Protein AF-A0A520A728-F1 (afdb_monomer_lite)

Secondary structure (DSSP, 8-state):
-HHHHHHHHHHHHHHHHTTHHHHHHHHTT-SSPPPPHHHHTS-GGGS-HHHHHHHHHHH-HHHHHHHHHHHHHHHHHHHSTTTHHHHHHHHHHHHHHHHHHHHHTT-S-HHHHHHHHHHHHHHHHTTHHHHHHHHTS----PPP-------HHHHHHHHHHHHHHHHHHHHHHHHHHHHHHH--S---SSB--TT--EEEE-S--EETTEE----SS-TTS-SEEEE-SBS-EEEE--PPP----

Foldseek 3Di:
DVVVVVVLVVLLVVLLPPLLLQLLCLLLVQQQAADFPLRVPDDPVVDQLVNVVSNVCNVVSVVSSVLSVLSNVLSVLSLDPVSVLVSLVSQLVSLVVVLVSCVVRVVVCNVVSVVSNVSSCVSNVVCVVQCCCVPPVVHDHDDDPDDPPDDPVRVVVCVVVSVVSVVVSVVSSVVSVVCSVPPSYPDAPAFWDPPQADKAACPWFADPNRTDDDDQQAQVTFGIKGTGRHHDIDTDGNDDDDDDD

Structure (mmCIF, N/CA/C/O backbone):
data_AF-A0A520A728-F1
#
_entry.id   AF-A0A520A728-F1
#
loop_
_atom_site.group_PDB
_atom_site.id
_atom_site.type_symbol
_atom_site.label_atom_id
_atom_site.label_alt_id
_atom_site.label_comp_id
_atom_site.label_asym_id
_atom_site.label_entity_id
_atom_site.label_seq_id
_atom_site.pdbx_PDB_ins_code
_atom_site.Cartn_x
_atom_site.Cartn_y
_atom_site.Cartn_z
_atom_site.occupancy
_atom_site.B_iso_or_equiv
_atom_site.auth_seq_id
_atom_site.auth_comp_id
_atom_site.auth_asym_id
_atom_site.auth_atom_id
_atom_site.pdbx_PDB_model_num
ATOM 1 N N . MET A 1 1 ? -18.638 -13.585 32.773 1.00 39.38 1 MET A N 1
ATOM 2 C CA . MET A 1 1 ? -18.739 -12.326 31.989 1.00 39.38 1 MET A CA 1
ATOM 3 C C . MET A 1 1 ? -17.488 -11.432 32.034 1.00 39.38 1 MET A C 1
ATOM 5 O O . MET A 1 1 ? -17.344 -10.625 31.130 1.00 39.38 1 MET A O 1
ATOM 9 N N . HIS A 1 2 ? -16.553 -11.574 32.989 1.00 36.69 2 HIS A N 1
ATOM 10 C CA . HIS A 1 2 ? -15.315 -10.763 33.021 1.00 36.69 2 HIS A CA 1
ATOM 11 C C . HIS A 1 2 ? -14.323 -11.048 31.865 1.00 36.69 2 HIS A C 1
ATOM 13 O O . HIS A 1 2 ? -13.672 -10.125 31.384 1.00 36.69 2 HIS A O 1
ATOM 19 N N . GLY A 1 3 ? -14.248 -12.289 31.363 1.00 39.72 3 GLY A N 1
ATOM 20 C CA . GLY A 1 3 ? -13.307 -12.665 30.293 1.00 39.72 3 GLY A CA 1
ATOM 21 C C . GLY A 1 3 ? -13.607 -12.062 28.911 1.00 39.72 3 GLY A C 1
ATOM 22 O O . GLY A 1 3 ? -12.683 -11.696 28.189 1.00 39.72 3 GLY A O 1
ATOM 23 N N . TYR A 1 4 ? -14.889 -11.887 28.562 1.00 49.44 4 TYR A N 1
ATOM 24 C CA . TYR A 1 4 ? -15.301 -11.328 27.264 1.00 49.44 4 TYR A CA 1
ATOM 25 C C . TYR A 1 4 ? -14.889 -9.863 27.103 1.00 49.44 4 TYR A C 1
ATOM 27 O O . TYR A 1 4 ? -14.448 -9.451 26.033 1.00 49.44 4 TYR A O 1
ATOM 35 N N . SER A 1 5 ? -14.971 -9.084 28.180 1.00 58.50 5 SER A N 1
ATOM 36 C CA . SER A 1 5 ? -14.591 -7.677 28.139 1.00 58.50 5 SER A CA 1
ATOM 37 C C . SER A 1 5 ? -13.082 -7.477 28.040 1.00 58.50 5 SER A C 1
ATOM 39 O O . SER A 1 5 ? -12.644 -6.616 27.285 1.00 58.50 5 SER A O 1
ATOM 41 N N . PHE A 1 6 ? -12.266 -8.284 28.727 1.00 57.41 6 PHE A N 1
ATOM 42 C CA . PHE A 1 6 ? -10.807 -8.192 28.604 1.00 57.41 6 PHE A CA 1
ATOM 43 C C . PHE A 1 6 ? -10.340 -8.500 27.173 1.00 57.41 6 PHE A C 1
ATOM 45 O O . PHE A 1 6 ? -9.582 -7.724 26.592 1.00 57.41 6 PHE A O 1
ATOM 52 N N . ALA A 1 7 ? -10.869 -9.566 26.562 1.00 58.88 7 ALA A N 1
ATOM 53 C CA . ALA A 1 7 ? -10.588 -9.909 25.167 1.00 58.88 7 ALA A CA 1
ATOM 54 C C . ALA A 1 7 ? -11.021 -8.797 24.193 1.00 58.88 7 ALA A C 1
ATOM 56 O O . ALA A 1 7 ? -10.274 -8.462 23.277 1.00 58.88 7 ALA A O 1
ATOM 57 N N . PHE A 1 8 ? -12.176 -8.164 24.428 1.00 64.31 8 PHE A N 1
ATOM 58 C CA . PHE A 1 8 ? -12.655 -7.027 23.636 1.00 64.31 8 PHE A CA 1
ATOM 59 C C . PHE A 1 8 ? -11.705 -5.819 23.710 1.00 64.31 8 PHE A C 1
ATOM 61 O O . PHE A 1 8 ? -11.400 -5.199 22.692 1.00 64.31 8 PHE A O 1
ATOM 68 N N . TYR A 1 9 ? -11.185 -5.501 24.901 1.00 65.06 9 TYR A N 1
ATOM 69 C CA . TYR A 1 9 ? -10.208 -4.421 25.076 1.00 65.06 9 TYR A CA 1
ATOM 70 C C . TYR A 1 9 ? -8.858 -4.724 24.411 1.00 65.06 9 TYR A C 1
ATOM 72 O O . TYR A 1 9 ? -8.260 -3.807 23.847 1.00 65.06 9 TYR A O 1
ATOM 80 N N . GLN A 1 10 ? -8.408 -5.983 24.423 1.00 63.09 10 GLN A N 1
ATOM 81 C CA . GLN A 1 10 ? -7.176 -6.408 23.745 1.00 63.09 10 GLN A CA 1
ATOM 82 C C . GLN A 1 10 ? -7.320 -6.421 22.216 1.00 63.09 10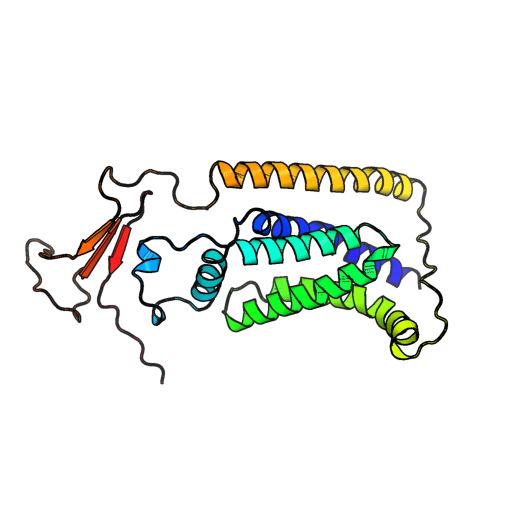 GLN A C 1
ATOM 84 O O . GLN A 1 10 ? -6.445 -5.952 21.496 1.00 63.09 10 GLN A O 1
ATOM 89 N N . LEU A 1 11 ? -8.453 -6.891 21.694 1.00 62.78 11 LEU A N 1
ATOM 90 C CA . LEU A 1 11 ? -8.770 -6.796 20.264 1.00 62.78 11 LEU A CA 1
ATOM 91 C C . LEU A 1 11 ? -8.785 -5.340 19.802 1.00 62.78 11 LEU A C 1
ATOM 93 O O . LEU A 1 11 ? -8.205 -4.993 18.775 1.00 62.78 11 LEU A O 1
ATOM 97 N N . LYS A 1 12 ? -9.390 -4.469 20.609 1.00 65.44 12 LYS A N 1
ATOM 98 C CA . LYS A 1 12 ? -9.434 -3.038 20.343 1.00 65.44 12 LYS A CA 1
ATOM 99 C C . LYS A 1 12 ? -8.042 -2.399 20.339 1.00 65.44 12 LYS A C 1
ATOM 101 O O . LYS A 1 12 ? -7.769 -1.596 19.455 1.00 65.44 12 LYS A O 1
ATOM 106 N N . SER A 1 13 ? -7.160 -2.730 21.283 1.00 61.84 13 SER A N 1
ATOM 107 C CA . SER A 1 13 ? -5.791 -2.189 21.295 1.00 61.84 13 SER A CA 1
ATOM 108 C C . SER A 1 13 ? -4.967 -2.682 20.101 1.00 61.84 13 SER A C 1
ATOM 110 O O . SER A 1 13 ? -4.239 -1.892 19.503 1.00 61.84 13 SER A O 1
ATOM 112 N N . ILE A 1 14 ? -5.139 -3.942 19.688 1.00 66.00 14 ILE A N 1
ATOM 113 C CA . ILE A 1 14 ? -4.483 -4.513 18.503 1.00 66.00 14 ILE A CA 1
ATOM 114 C C . ILE A 1 14 ? -4.933 -3.805 17.215 1.00 66.00 14 ILE A C 1
ATOM 116 O O . ILE A 1 14 ? -4.090 -3.490 16.374 1.00 66.00 14 ILE A O 1
ATOM 120 N N . ILE A 1 15 ? -6.233 -3.526 17.064 1.00 63.62 15 ILE A N 1
ATOM 121 C CA . ILE A 1 15 ? -6.764 -2.791 15.902 1.00 63.62 15 ILE A CA 1
ATOM 122 C C . ILE A 1 15 ? -6.466 -1.292 15.983 1.00 63.62 15 ILE A C 1
ATOM 124 O O . ILE A 1 15 ? -6.492 -0.630 14.969 1.00 63.62 15 ILE A O 1
ATOM 128 N N . ILE A 1 16 ? -6.157 -0.709 17.137 1.00 62.66 16 ILE A N 1
ATOM 129 C CA . ILE A 1 16 ? -5.698 0.690 17.158 1.00 62.66 16 ILE A CA 1
ATOM 130 C C . ILE A 1 16 ? -4.240 0.766 16.685 1.00 62.66 16 ILE A C 1
ATOM 132 O O . ILE A 1 16 ? -3.886 1.607 15.876 1.00 62.66 16 ILE A O 1
ATOM 136 N N . LEU A 1 17 ? -3.378 -0.146 17.135 1.00 59.94 17 LEU A N 1
ATOM 137 C CA . LEU A 1 17 ? -1.935 -0.026 16.893 1.00 59.94 17 LEU A CA 1
ATOM 138 C C . LEU A 1 17 ? -1.470 -0.475 15.494 1.00 59.94 17 LEU A C 1
ATOM 140 O O . LEU A 1 17 ? -0.376 -0.099 15.079 1.00 59.94 17 LEU A O 1
ATOM 144 N N . ARG A 1 18 ? -2.239 -1.310 14.781 1.00 64.62 18 ARG A N 1
ATOM 145 C CA . ARG A 1 18 ? -1.809 -1.925 13.503 1.00 64.62 18 ARG A CA 1
ATOM 146 C C . ARG A 1 18 ? -2.247 -1.169 12.226 1.00 64.62 18 ARG A C 1
ATOM 148 O O . ARG A 1 18 ? -1.398 -1.003 11.357 1.00 64.62 18 ARG A O 1
ATOM 155 N N . PRO A 1 19 ? -3.499 -0.695 12.093 1.00 53.38 19 PRO A N 1
ATOM 156 C CA . PRO A 1 19 ? -4.011 0.105 10.966 1.00 53.38 19 PRO A CA 1
ATOM 157 C C . PRO A 1 19 ? -3.335 1.456 10.760 1.00 53.38 19 PRO A C 1
ATOM 159 O O . PRO A 1 19 ? -3.122 1.877 9.625 1.00 53.38 19 PRO A O 1
ATOM 162 N N . ASP A 1 20 ? -2.975 2.133 11.853 1.00 51.25 20 ASP A N 1
ATOM 163 C CA . ASP A 1 20 ? -2.569 3.543 11.815 1.00 51.25 20 ASP A CA 1
ATOM 164 C C . ASP A 1 20 ? -1.263 3.770 11.032 1.00 51.25 20 ASP A C 1
ATOM 166 O O . ASP A 1 20 ? -1.010 4.865 10.535 1.00 51.25 20 ASP A O 1
ATOM 170 N N . SER A 1 21 ? -0.461 2.721 10.829 1.00 58.47 21 SER A N 1
ATOM 171 C CA . SER A 1 21 ? 0.720 2.778 9.961 1.00 58.47 21 SER A CA 1
ATOM 172 C C . SER A 1 21 ? 0.396 2.619 8.468 1.00 58.47 21 SER A C 1
ATOM 174 O O . SER A 1 21 ? 1.120 3.181 7.651 1.00 58.47 21 SER A O 1
ATOM 176 N N . TYR A 1 22 ? -0.696 1.940 8.092 1.00 66.94 22 TYR A N 1
ATOM 177 C CA . TYR A 1 22 ? -1.127 1.797 6.692 1.00 66.94 22 TYR A CA 1
ATOM 178 C C . TYR A 1 22 ? -2.000 2.961 6.210 1.00 66.94 22 TYR A C 1
ATOM 180 O O . TYR A 1 22 ? -1.897 3.359 5.051 1.00 66.94 22 TYR A O 1
ATOM 188 N N . GLY A 1 23 ? -2.820 3.543 7.088 1.00 81.88 23 GLY A N 1
ATOM 189 C CA . GLY A 1 23 ? -3.613 4.727 6.749 1.00 81.88 23 GLY A CA 1
ATOM 190 C C . GLY A 1 23 ? -2.730 5.938 6.428 1.00 81.88 23 GLY A C 1
ATOM 191 O O . GLY A 1 23 ? -2.916 6.595 5.405 1.00 81.88 23 GLY A O 1
ATOM 192 N N . LEU A 1 24 ? -1.706 6.198 7.251 1.00 86.12 24 LEU A N 1
ATOM 193 C CA . LEU A 1 24 ? -0.813 7.349 7.067 1.00 86.12 24 LEU A CA 1
ATOM 194 C C . LEU A 1 24 ? 0.009 7.274 5.770 1.00 86.12 24 LEU A C 1
ATOM 196 O O . LEU A 1 24 ? 0.133 8.286 5.085 1.00 86.12 24 LEU A O 1
ATOM 200 N N . ILE A 1 25 ? 0.505 6.093 5.383 1.00 87.31 25 ILE A N 1
ATOM 201 C CA . ILE A 1 25 ? 1.241 5.905 4.113 1.00 87.31 25 ILE A CA 1
ATOM 202 C C . ILE A 1 25 ? 0.349 5.952 2.861 1.00 87.31 25 ILE A C 1
ATOM 204 O O . ILE A 1 25 ? 0.862 5.851 1.753 1.00 87.31 25 ILE A O 1
ATOM 208 N N . LYS A 1 26 ? -0.976 6.031 3.023 1.00 89.56 26 LYS A N 1
ATOM 209 C CA . LYS A 1 26 ? -1.930 6.277 1.931 1.00 89.56 26 LYS A CA 1
ATOM 210 C C . LYS A 1 26 ? -2.333 7.750 1.884 1.00 89.56 26 LYS A C 1
ATOM 212 O O . LYS A 1 26 ? -2.428 8.336 0.814 1.00 89.56 26 LYS A O 1
ATOM 217 N N . VAL A 1 27 ? -2.529 8.375 3.053 1.00 91.12 27 VAL A N 1
ATOM 218 C CA . VAL A 1 27 ? -2.780 9.826 3.168 1.00 91.12 27 VAL A CA 1
ATOM 219 C C . VAL A 1 27 ? -1.625 10.632 2.574 1.00 91.12 27 VAL A C 1
ATOM 221 O O . VAL A 1 27 ? -1.848 11.635 1.901 1.00 91.12 27 VAL A O 1
ATOM 224 N N . PHE A 1 28 ? -0.394 10.184 2.802 1.00 90.06 28 PHE A N 1
ATOM 225 C CA . PHE A 1 28 ? 0.759 10.605 2.021 1.00 90.06 28 PHE A CA 1
ATOM 226 C C . PHE A 1 28 ? 0.988 9.511 0.982 1.00 90.06 28 PHE A C 1
ATOM 228 O O . PHE A 1 28 ? 1.453 8.465 1.410 1.00 90.06 28 PHE A O 1
ATOM 235 N N . PRO A 1 29 ? 0.634 9.688 -0.305 1.00 89.56 29 PRO A N 1
ATOM 236 C CA . PRO A 1 29 ? 0.548 8.604 -1.289 1.00 89.56 29 PRO A CA 1
ATOM 237 C C . PRO A 1 29 ? 1.917 7.959 -1.560 1.00 89.56 29 PRO A C 1
ATOM 239 O O . PRO A 1 29 ? 2.666 8.347 -2.459 1.00 89.56 29 PRO A O 1
ATOM 242 N N . LEU A 1 30 ? 2.267 7.011 -0.696 1.00 89.19 30 LEU A N 1
ATOM 243 C CA . LEU A 1 30 ? 3.553 6.328 -0.591 1.00 89.19 30 LEU A CA 1
ATOM 244 C C . LEU A 1 30 ? 3.392 4.828 -0.840 1.00 89.19 30 LEU A C 1
ATOM 246 O O . LEU A 1 30 ? 4.386 4.130 -1.061 1.00 89.19 30 LEU A O 1
ATOM 250 N N . GLN A 1 31 ? 2.164 4.308 -0.764 1.00 89.06 31 GLN A N 1
ATOM 251 C CA . GLN A 1 31 ? 1.903 2.886 -0.908 1.00 89.06 31 GLN A CA 1
ATOM 252 C C . GLN A 1 31 ? 1.835 2.476 -2.378 1.00 89.06 31 GLN A C 1
ATOM 254 O O . GLN A 1 31 ? 2.399 1.436 -2.734 1.00 89.06 31 GLN A O 1
ATOM 259 N N . PHE A 1 32 ? 1.181 3.277 -3.224 1.00 91.38 32 PHE A N 1
ATOM 260 C CA . PHE A 1 32 ? 1.003 2.966 -4.643 1.00 91.38 32 PHE A CA 1
ATOM 261 C C . PHE A 1 32 ? 1.821 3.919 -5.525 1.00 91.38 32 PHE A C 1
ATOM 263 O O . PHE A 1 32 ? 1.339 4.977 -5.925 1.00 91.38 32 PHE A O 1
ATOM 270 N N . PRO A 1 33 ? 3.073 3.563 -5.874 1.00 90.19 33 PRO A N 1
ATOM 271 C CA . PRO A 1 33 ? 3.899 4.417 -6.710 1.00 90.19 33 PRO A CA 1
ATOM 272 C C . PRO A 1 33 ? 3.313 4.591 -8.105 1.00 90.19 33 PRO A C 1
ATOM 274 O O . PRO A 1 33 ? 2.848 3.631 -8.729 1.00 90.19 33 PRO A O 1
ATOM 277 N N . TYR A 1 34 ? 3.462 5.803 -8.640 1.00 91.19 34 TYR A N 1
ATOM 278 C CA . TYR A 1 34 ? 3.211 6.044 -10.054 1.00 91.19 34 TYR A CA 1
ATOM 279 C C . TYR A 1 34 ? 4.066 5.082 -10.910 1.00 91.19 34 TYR A C 1
ATOM 281 O O . TYR A 1 34 ? 5.252 4.878 -10.597 1.00 91.19 34 TYR A O 1
ATOM 289 N N . PRO A 1 35 ? 3.504 4.474 -11.973 1.00 93.19 35 PRO A N 1
ATOM 290 C CA . PRO A 1 35 ? 4.238 3.535 -12.811 1.00 93.19 35 PRO A CA 1
ATOM 291 C C . PRO A 1 35 ? 5.516 4.159 -13.389 1.00 93.19 35 PRO A C 1
ATOM 293 O O . PRO A 1 35 ? 5.487 5.238 -13.977 1.00 93.19 35 PRO A O 1
ATOM 296 N N . SER A 1 36 ? 6.647 3.464 -13.243 1.00 93.50 36 SER A N 1
ATOM 297 C CA . SER A 1 36 ? 7.901 3.852 -13.896 1.00 93.50 36 SER A CA 1
ATOM 298 C C . SER A 1 36 ? 7.792 3.800 -15.428 1.00 93.50 36 SER A C 1
ATOM 300 O O . SER A 1 36 ? 6.874 3.176 -15.970 1.00 93.50 36 SER A O 1
ATOM 302 N N . LEU A 1 37 ? 8.741 4.413 -16.143 1.00 95.06 37 LEU A N 1
ATOM 303 C CA . LEU A 1 37 ? 8.707 4.455 -17.608 1.00 95.06 37 LEU A CA 1
ATOM 304 C C . LEU A 1 37 ? 8.719 3.042 -18.213 1.00 95.06 37 LEU A C 1
ATOM 306 O O . LEU A 1 37 ? 7.993 2.767 -19.167 1.00 95.06 37 LEU A O 1
ATOM 310 N N . GLY A 1 38 ? 9.481 2.121 -17.619 1.00 94.19 38 GLY A N 1
ATOM 311 C CA . GLY A 1 38 ? 9.496 0.715 -18.020 1.00 94.19 38 GLY A CA 1
ATOM 312 C C . GLY A 1 38 ? 8.128 0.042 -17.876 1.00 94.19 38 GLY A C 1
ATOM 313 O O . GLY A 1 38 ? 7.707 -0.688 -18.771 1.00 94.19 38 GLY A O 1
ATOM 314 N N . ASN A 1 39 ? 7.394 0.336 -16.797 1.00 94.19 39 ASN A N 1
ATOM 315 C CA . ASN A 1 39 ? 6.037 -0.182 -16.611 1.00 94.19 39 ASN A CA 1
ATOM 316 C C . ASN A 1 39 ? 5.069 0.414 -17.643 1.00 94.19 39 ASN A C 1
ATOM 318 O O . ASN A 1 39 ? 4.293 -0.326 -18.231 1.00 94.19 39 ASN A O 1
ATOM 322 N N . LEU A 1 40 ? 5.153 1.711 -17.945 1.00 94.31 40 LEU A N 1
ATOM 323 C CA . LEU A 1 40 ? 4.298 2.334 -18.969 1.00 94.31 40 LEU A CA 1
ATOM 324 C C . LEU A 1 40 ? 4.499 1.738 -20.376 1.00 94.31 40 LEU A C 1
ATOM 326 O O . LEU A 1 40 ? 3.585 1.782 -21.194 1.00 94.31 40 LEU A O 1
ATOM 330 N N . HIS A 1 41 ? 5.670 1.157 -20.651 1.00 93.94 41 HIS A N 1
ATOM 331 C CA . HIS A 1 41 ? 5.983 0.459 -21.905 1.00 93.94 41 HIS A CA 1
ATOM 332 C C . HIS A 1 41 ? 5.856 -1.075 -21.830 1.00 93.94 41 HIS A C 1
ATOM 334 O O . HIS A 1 41 ? 6.208 -1.769 -22.788 1.00 93.94 41 HIS A O 1
ATOM 340 N N . THR A 1 42 ? 5.365 -1.615 -20.714 1.00 92.38 42 THR A N 1
ATOM 341 C CA . THR A 1 42 ? 5.059 -3.044 -20.558 1.00 92.38 42 THR A CA 1
ATOM 342 C C . THR A 1 42 ? 3.635 -3.310 -21.048 1.00 92.38 42 THR A C 1
ATOM 344 O O . THR A 1 42 ? 2.736 -2.507 -20.796 1.00 92.38 42 THR A O 1
ATOM 347 N N . ASN A 1 43 ? 3.402 -4.417 -21.763 1.00 90.81 43 ASN A N 1
ATOM 348 C CA . ASN A 1 43 ? 2.045 -4.729 -22.211 1.00 90.81 43 ASN A CA 1
ATOM 349 C C . ASN A 1 43 ? 1.166 -5.065 -21.001 1.00 90.81 43 ASN A C 1
ATOM 351 O O . ASN A 1 43 ? 1.618 -5.712 -20.060 1.00 90.81 43 ASN A O 1
ATOM 355 N N . TYR A 1 44 ? -0.111 -4.692 -21.056 1.00 90.56 44 TYR A N 1
ATOM 356 C CA . TYR A 1 44 ? -1.024 -4.882 -19.929 1.00 90.56 44 TYR A CA 1
ATOM 357 C C . TYR A 1 44 ? -1.135 -6.349 -19.473 1.00 90.56 44 TYR A C 1
ATOM 359 O O . TYR A 1 44 ? -1.104 -6.622 -18.278 1.00 90.56 44 TYR A O 1
ATOM 367 N N . GLY A 1 45 ? -1.190 -7.291 -20.422 1.00 89.69 45 GLY A N 1
ATOM 368 C CA . GLY A 1 45 ? -1.265 -8.729 -20.137 1.00 89.69 45 GLY A CA 1
ATOM 369 C C . GLY A 1 45 ? 0.019 -9.345 -19.568 1.00 89.69 45 GLY A C 1
ATOM 370 O O . GLY A 1 45 ? -0.034 -10.442 -19.027 1.00 89.69 45 GLY A O 1
ATOM 371 N N . ASP A 1 46 ? 1.155 -8.644 -19.642 1.00 89.50 46 ASP A N 1
ATOM 372 C CA . ASP A 1 46 ? 2.425 -9.122 -19.078 1.00 89.50 46 ASP A CA 1
ATOM 373 C C . ASP A 1 46 ? 2.546 -8.795 -17.576 1.00 89.50 46 ASP A C 1
ATOM 375 O O . ASP A 1 46 ? 3.493 -9.225 -16.907 1.00 89.50 46 ASP A O 1
ATOM 379 N N . PHE A 1 47 ? 1.620 -8.001 -17.028 1.00 92.44 47 PHE A N 1
ATOM 380 C CA . PHE A 1 47 ? 1.605 -7.681 -15.609 1.00 92.44 47 PHE A CA 1
ATOM 381 C C . PHE A 1 47 ? 0.992 -8.799 -14.774 1.00 92.44 47 PHE A C 1
ATOM 383 O O . PHE A 1 47 ? -0.039 -9.376 -15.101 1.00 92.44 47 PHE A O 1
ATOM 390 N N . LEU A 1 48 ? 1.587 -9.018 -13.601 1.00 92.56 48 LEU A N 1
ATOM 391 C CA . LEU A 1 48 ? 0.932 -9.776 -12.543 1.00 92.56 48 LEU A CA 1
ATOM 392 C C . LEU A 1 48 ? -0.329 -9.023 -12.069 1.00 92.56 48 LEU A C 1
ATOM 394 O O . LEU A 1 48 ? -0.281 -7.790 -11.977 1.00 92.56 48 LEU A O 1
ATOM 398 N N . PRO A 1 49 ? -1.416 -9.720 -11.689 1.00 94.06 49 PRO A N 1
ATOM 399 C CA . PRO A 1 49 ? -2.665 -9.074 -11.277 1.00 94.06 49 PRO A CA 1
ATOM 400 C C . PRO A 1 49 ? -2.489 -8.029 -10.162 1.00 94.06 49 PRO A C 1
ATOM 402 O O . PRO A 1 49 ? -2.993 -6.913 -10.278 1.00 94.06 49 PRO A O 1
ATOM 405 N N . TRP A 1 50 ? -1.696 -8.316 -9.124 1.00 93.94 50 TRP A N 1
ATOM 406 C CA . TRP A 1 50 ? -1.416 -7.349 -8.052 1.00 93.94 50 TRP A CA 1
ATOM 407 C C . TRP A 1 50 ? -0.786 -6.052 -8.574 1.00 93.94 50 TRP A C 1
ATOM 409 O O . TRP A 1 50 ? -1.077 -4.967 -8.073 1.00 93.94 50 TRP A O 1
ATOM 419 N N . LYS A 1 51 ? 0.057 -6.140 -9.607 1.00 93.81 51 LYS A N 1
ATOM 420 C CA . LYS A 1 51 ? 0.756 -4.986 -10.174 1.00 93.81 51 LYS A CA 1
ATOM 421 C C . LYS A 1 51 ? -0.195 -4.101 -10.972 1.00 93.81 51 LYS A C 1
ATOM 423 O O . LYS A 1 51 ? -0.054 -2.881 -10.929 1.00 93.81 51 LYS A O 1
ATOM 428 N N . ILE A 1 52 ? -1.197 -4.699 -11.618 1.00 95.06 52 ILE A N 1
ATOM 429 C CA . ILE A 1 52 ? -2.299 -3.969 -12.253 1.00 95.06 52 ILE A CA 1
ATOM 430 C C . ILE A 1 52 ? -3.031 -3.130 -11.203 1.00 95.06 52 ILE A C 1
ATOM 432 O O . ILE A 1 52 ? -3.130 -1.918 -11.371 1.00 95.06 52 ILE A O 1
ATOM 436 N N . TYR A 1 53 ? -3.457 -3.734 -10.089 1.00 94.25 53 TYR A N 1
ATOM 437 C CA . TYR A 1 53 ? -4.129 -3.004 -9.006 1.00 94.25 53 TYR A CA 1
ATOM 438 C C . TYR A 1 53 ? -3.285 -1.832 -8.481 1.00 94.25 53 TYR A C 1
ATOM 440 O O . TYR A 1 53 ? -3.786 -0.715 -8.310 1.00 94.25 53 TYR A O 1
ATOM 448 N N . PHE A 1 54 ? -1.989 -2.073 -8.253 1.00 93.50 54 PHE A N 1
ATOM 449 C CA . PHE A 1 54 ? -1.060 -1.048 -7.778 1.00 93.50 54 PHE A CA 1
ATOM 450 C C . PHE A 1 54 ? -0.923 0.102 -8.776 1.00 93.50 54 PHE A C 1
ATOM 452 O O . PHE A 1 54 ? -0.961 1.260 -8.374 1.00 93.50 54 PHE A O 1
ATOM 459 N N . HIS A 1 55 ? -0.795 -0.192 -10.071 1.00 94.69 55 HIS A N 1
ATOM 460 C CA . HIS A 1 55 ? -0.688 0.839 -11.100 1.00 94.69 55 HIS A CA 1
ATOM 461 C C . HIS A 1 55 ? -1.987 1.623 -11.280 1.00 94.69 55 HIS A C 1
ATOM 463 O O . HIS A 1 55 ? -1.935 2.847 -11.361 1.00 94.69 55 HIS A O 1
ATOM 469 N N . THR A 1 56 ? -3.144 0.959 -11.274 1.00 93.50 56 THR A N 1
ATOM 470 C CA . THR A 1 56 ? -4.447 1.634 -11.347 1.00 93.50 56 THR A CA 1
ATOM 471 C C . THR A 1 56 ? -4.635 2.599 -10.179 1.00 93.50 56 THR A C 1
ATOM 473 O O . THR A 1 56 ? -5.039 3.741 -10.390 1.00 93.50 56 THR A O 1
ATOM 476 N N . THR A 1 57 ? -4.284 2.176 -8.963 1.00 93.44 57 THR A N 1
ATOM 477 C CA . THR A 1 57 ? -4.398 3.026 -7.769 1.00 93.44 57 THR A CA 1
ATOM 478 C C . THR A 1 57 ? -3.350 4.144 -7.769 1.00 93.44 57 THR A C 1
ATOM 480 O O . THR A 1 57 ? -3.690 5.295 -7.513 1.00 93.44 57 THR A O 1
ATOM 483 N N . GLY A 1 58 ? -2.100 3.847 -8.137 1.00 92.56 58 GLY A N 1
ATOM 484 C CA . GLY A 1 58 ? -0.996 4.816 -8.139 1.00 92.56 58 GLY A CA 1
ATOM 485 C C . GLY A 1 58 ? -1.094 5.901 -9.219 1.00 92.56 58 GLY A C 1
ATOM 486 O O . GLY A 1 58 ? -0.510 6.973 -9.074 1.00 92.56 58 GLY A O 1
ATOM 487 N N . ILE A 1 59 ? -1.854 5.672 -10.297 1.00 94.50 59 ILE A N 1
ATOM 488 C CA . ILE A 1 59 ? -2.199 6.723 -11.274 1.00 94.50 59 ILE A CA 1
ATOM 489 C C . ILE A 1 59 ? -3.256 7.687 -10.702 1.00 94.50 59 ILE A C 1
ATOM 491 O O . ILE A 1 59 ? -3.331 8.839 -11.133 1.00 94.50 59 ILE A O 1
ATOM 495 N N . ALA A 1 60 ? -4.042 7.250 -9.714 1.00 95.19 60 ALA A N 1
ATOM 496 C CA . ALA A 1 60 ? -5.107 8.015 -9.072 1.00 95.19 60 ALA A CA 1
ATOM 497 C C . ALA A 1 60 ? -4.777 8.319 -7.592 1.00 95.19 60 ALA A C 1
ATOM 499 O O . ALA A 1 60 ? -5.488 7.859 -6.695 1.00 95.19 60 ALA A O 1
ATOM 500 N N . PRO A 1 61 ? -3.752 9.145 -7.294 1.00 91.94 61 PRO A N 1
ATOM 501 C CA . PRO A 1 61 ? -3.302 9.394 -5.920 1.00 91.94 61 PRO A CA 1
ATOM 502 C C . PRO A 1 61 ? -4.396 9.984 -5.020 1.00 91.94 61 PRO A C 1
ATOM 504 O O . PRO A 1 61 ? -4.421 9.722 -3.824 1.00 91.94 61 PRO A O 1
ATOM 507 N N . ALA A 1 62 ? -5.357 10.731 -5.575 1.00 94.75 62 ALA A N 1
ATOM 508 C CA . ALA A 1 62 ? -6.506 11.224 -4.813 1.00 94.75 62 ALA A CA 1
ATOM 509 C C . ALA A 1 62 ? -7.358 10.084 -4.220 1.00 94.75 62 ALA A C 1
ATOM 511 O O . ALA A 1 62 ? -7.879 10.215 -3.112 1.00 94.75 62 ALA A O 1
ATOM 512 N N . PHE A 1 63 ? -7.476 8.960 -4.933 1.00 94.38 63 PHE A N 1
ATOM 513 C CA . PHE A 1 63 ? -8.181 7.779 -4.444 1.00 94.38 63 PHE A CA 1
ATOM 514 C C . PHE A 1 63 ? -7.384 7.063 -3.345 1.00 94.38 63 PHE A C 1
ATOM 516 O O . PHE A 1 63 ? -7.967 6.674 -2.335 1.00 94.38 63 PHE A O 1
ATOM 523 N N . GLU A 1 64 ? -6.057 6.964 -3.476 1.00 93.25 64 GLU A N 1
ATOM 524 C CA . GLU A 1 64 ? -5.187 6.462 -2.401 1.00 93.25 64 GLU A CA 1
ATOM 525 C C . GLU A 1 64 ? -5.336 7.300 -1.122 1.00 93.25 64 GLU A C 1
ATOM 527 O O . GLU A 1 64 ? -5.597 6.748 -0.051 1.00 93.25 64 GLU A O 1
ATOM 532 N N . ILE A 1 65 ? -5.278 8.630 -1.242 1.00 94.50 65 ILE A N 1
ATOM 533 C CA . ILE A 1 65 ? -5.460 9.558 -0.115 1.00 94.50 65 ILE A CA 1
ATOM 534 C C . ILE A 1 65 ? -6.834 9.370 0.529 1.00 94.50 65 ILE A C 1
ATOM 536 O O . ILE A 1 65 ? -6.938 9.344 1.756 1.00 94.50 65 ILE A O 1
ATOM 540 N N . PHE A 1 66 ? -7.888 9.205 -0.275 1.00 95.38 66 PHE A N 1
ATOM 541 C CA . PHE A 1 66 ? -9.231 8.925 0.227 1.00 95.38 66 PHE A CA 1
ATOM 542 C C . PHE A 1 66 ? -9.276 7.628 1.048 1.00 95.38 66 PHE A C 1
ATOM 544 O O . PHE A 1 66 ? -9.782 7.642 2.172 1.00 95.38 66 PHE A O 1
ATOM 551 N N . LEU A 1 67 ? -8.705 6.530 0.539 1.00 93.44 67 LEU A N 1
ATOM 552 C CA . LEU A 1 67 ? -8.632 5.257 1.267 1.00 93.44 67 LEU A CA 1
ATOM 553 C C . LEU A 1 67 ? -7.871 5.412 2.592 1.00 93.44 67 LEU A C 1
ATOM 555 O O . LEU A 1 67 ? -8.344 4.952 3.633 1.00 93.44 67 LEU A O 1
ATOM 559 N N . GLY A 1 68 ? -6.735 6.113 2.570 1.00 92.81 68 GLY A N 1
ATOM 560 C CA . GLY A 1 68 ? -5.973 6.440 3.774 1.00 92.81 68 GLY A CA 1
ATOM 561 C C . GLY A 1 68 ? -6.773 7.265 4.778 1.00 92.81 68 GLY A C 1
ATOM 562 O O . GLY A 1 68 ? -6.767 6.966 5.970 1.00 92.81 68 GLY A O 1
ATOM 563 N N . GLY A 1 69 ? -7.513 8.266 4.301 1.00 93.56 69 GLY A N 1
ATOM 564 C CA . GLY A 1 69 ? -8.365 9.118 5.127 1.00 93.56 69 GLY A CA 1
ATOM 565 C C . GLY A 1 69 ? -9.489 8.344 5.816 1.00 93.56 69 GLY A C 1
ATOM 566 O O . GLY A 1 69 ? -9.734 8.562 7.002 1.00 93.56 69 GLY A O 1
ATOM 567 N N . VAL A 1 70 ? -10.132 7.405 5.113 1.00 94.19 70 VAL A N 1
ATOM 568 C CA . VAL A 1 70 ? -11.152 6.512 5.695 1.00 94.19 70 VAL A CA 1
ATOM 569 C C . VAL A 1 70 ? -10.552 5.643 6.802 1.00 94.19 70 VAL A C 1
ATOM 571 O O . VAL A 1 70 ? -11.141 5.530 7.878 1.00 94.19 70 VAL A O 1
ATOM 574 N N . GLU A 1 71 ? -9.371 5.068 6.567 1.00 91.69 71 GLU A N 1
ATOM 575 C CA . GLU A 1 71 ? -8.672 4.217 7.536 1.00 91.69 71 GLU A CA 1
ATOM 576 C C . GLU A 1 71 ? -8.262 5.004 8.792 1.00 91.69 71 GLU A C 1
ATOM 578 O O . GLU A 1 71 ? -8.577 4.586 9.908 1.00 91.69 71 GLU A O 1
ATOM 583 N N . VAL A 1 72 ? -7.662 6.191 8.622 1.00 89.94 72 VAL A N 1
ATOM 584 C CA . VAL A 1 72 ? -7.284 7.083 9.733 1.00 89.94 72 VAL A CA 1
ATOM 585 C C . VAL A 1 72 ? -8.514 7.553 10.509 1.00 89.94 72 VAL A C 1
ATOM 587 O O . VAL A 1 72 ? -8.521 7.506 11.739 1.00 89.94 72 VAL A O 1
ATOM 590 N N . LEU A 1 73 ? -9.581 7.974 9.822 1.00 91.50 73 LEU A N 1
ATOM 591 C CA . LEU A 1 73 ? -10.820 8.400 10.474 1.00 91.50 73 LEU A CA 1
ATOM 592 C C . LEU A 1 73 ? -11.409 7.271 11.325 1.00 91.50 73 LEU A C 1
ATOM 594 O O . LEU A 1 73 ? -11.782 7.494 12.477 1.00 91.50 73 LEU A O 1
ATOM 598 N N . ALA A 1 74 ? -11.468 6.054 10.788 1.00 91.31 74 ALA A N 1
ATOM 599 C CA . ALA A 1 74 ? -11.998 4.912 11.516 1.00 91.31 74 ALA A CA 1
ATOM 600 C C . ALA A 1 74 ? -11.115 4.524 12.717 1.00 91.31 74 ALA A C 1
ATOM 602 O O . ALA A 1 74 ? -11.652 4.246 13.794 1.00 91.31 74 ALA A O 1
ATOM 603 N N . GLY A 1 75 ? -9.786 4.598 12.580 1.00 86.12 75 GLY A N 1
ATOM 604 C CA . GLY A 1 75 ? -8.833 4.448 13.686 1.00 86.12 75 GLY A CA 1
ATOM 605 C C . GLY A 1 75 ? -9.052 5.482 14.798 1.00 86.12 75 GLY A C 1
ATOM 606 O O . GLY A 1 75 ? -9.196 5.124 15.972 1.00 86.12 75 GLY A O 1
ATOM 607 N N . LEU A 1 76 ? -9.220 6.762 14.444 1.00 85.75 76 LEU A N 1
ATOM 608 C CA . LEU A 1 76 ? -9.541 7.833 15.398 1.00 85.75 76 LEU A CA 1
ATOM 609 C C . LEU A 1 76 ? -10.878 7.589 16.118 1.00 85.75 76 LEU A C 1
ATOM 611 O O . LEU A 1 76 ? -10.976 7.791 17.334 1.00 85.75 76 LEU A O 1
ATOM 615 N N . LEU A 1 77 ? -11.901 7.098 15.408 1.00 88.88 77 LEU A N 1
ATOM 616 C CA . LEU A 1 77 ? -13.186 6.723 16.008 1.00 88.88 77 LEU A CA 1
ATOM 617 C C . LEU A 1 77 ? -13.041 5.568 17.010 1.00 88.88 77 LEU A C 1
ATOM 619 O O . LEU A 1 77 ? -13.773 5.541 18.003 1.00 88.88 77 LEU A O 1
ATOM 623 N N . LEU A 1 78 ? -12.090 4.647 16.826 1.00 85.38 78 LEU A N 1
ATOM 624 C CA . LEU A 1 78 ? -11.820 3.593 17.806 1.00 85.38 78 LEU A CA 1
ATOM 625 C C . LEU A 1 78 ? -11.216 4.138 19.109 1.00 85.38 78 LEU A C 1
ATOM 627 O O . LEU A 1 78 ? -11.484 3.576 20.174 1.00 85.38 78 LEU A O 1
ATOM 631 N N . LEU A 1 79 ? -10.466 5.245 19.099 1.00 80.38 79 LEU A N 1
ATOM 632 C CA . LEU A 1 79 ? -9.843 5.794 20.317 1.00 80.38 79 LEU A CA 1
ATOM 633 C C . LEU A 1 79 ? -10.878 6.202 21.379 1.00 80.38 79 LEU A C 1
ATOM 635 O O . LEU A 1 79 ? -10.667 6.022 22.590 1.00 80.38 79 LEU A O 1
ATOM 639 N N . ASN A 1 80 ? -12.031 6.710 20.941 1.00 81.19 80 ASN A N 1
ATOM 640 C CA . ASN A 1 80 ? -13.115 7.099 21.829 1.00 81.19 80 ASN A CA 1
ATOM 641 C C . ASN A 1 80 ? -14.125 5.956 22.003 1.00 81.19 80 ASN A C 1
ATOM 643 O O . ASN A 1 80 ? -14.694 5.418 21.060 1.00 81.19 80 ASN A O 1
ATOM 647 N N . ARG A 1 81 ? -14.401 5.602 23.266 1.00 77.88 81 ARG A N 1
ATOM 648 C CA . ARG A 1 81 ? -15.351 4.535 23.619 1.00 77.88 81 ARG A CA 1
ATOM 649 C C . ARG A 1 81 ? -16.728 4.731 22.980 1.00 77.88 81 ARG A C 1
ATOM 651 O O . ARG A 1 81 ? -17.331 3.741 22.593 1.00 77.88 81 ARG A O 1
ATOM 658 N N . ARG A 1 82 ? -17.184 5.984 22.850 1.00 81.69 82 ARG A N 1
ATOM 659 C CA . ARG A 1 82 ? -18.519 6.330 22.333 1.00 81.69 82 ARG A CA 1
ATOM 660 C C . ARG A 1 82 ? -18.657 6.121 20.823 1.00 81.69 82 ARG A C 1
ATOM 662 O O . ARG A 1 82 ? -19.770 5.970 20.347 1.00 81.69 82 ARG A O 1
ATOM 669 N N . THR A 1 83 ? -17.546 6.110 20.092 1.00 87.44 83 THR A N 1
ATOM 670 C CA . THR A 1 83 ? -17.510 6.013 18.625 1.00 87.44 83 THR A CA 1
ATOM 671 C C . THR A 1 83 ? -16.933 4.687 18.128 1.00 87.44 83 THR A C 1
ATOM 673 O O . THR A 1 83 ? -16.903 4.452 16.923 1.00 87.44 83 THR A O 1
ATOM 676 N N . THR A 1 84 ? -16.522 3.799 19.046 1.00 86.25 84 THR A N 1
ATOM 677 C CA . THR A 1 84 ? -15.900 2.499 18.732 1.00 86.25 84 THR A CA 1
ATOM 678 C C . THR A 1 84 ? -16.715 1.690 17.731 1.00 86.25 84 THR A C 1
ATOM 680 O O . THR A 1 84 ? -16.150 1.152 16.789 1.00 86.25 84 THR A O 1
ATOM 683 N N . THR A 1 85 ? -18.034 1.614 17.910 1.00 88.88 85 THR A N 1
ATOM 684 C CA . THR A 1 85 ? -18.898 0.804 17.050 1.00 88.88 85 THR A CA 1
ATOM 685 C C . THR A 1 85 ? -18.896 1.305 15.605 1.00 88.88 85 THR A C 1
ATOM 687 O O . THR A 1 85 ? -18.811 0.502 14.682 1.00 88.88 85 THR A O 1
ATOM 690 N N . PHE A 1 86 ? -18.917 2.625 15.396 1.00 91.00 86 PHE A N 1
ATOM 691 C CA . PHE A 1 86 ? -18.850 3.214 14.056 1.00 91.00 86 PHE A CA 1
ATOM 692 C C . PHE A 1 86 ? -17.484 2.979 13.406 1.00 91.00 86 PHE A C 1
ATOM 694 O O . PHE A 1 86 ? -17.427 2.539 12.262 1.00 91.00 86 PHE A O 1
ATOM 701 N N . GLY A 1 87 ? -16.392 3.194 14.150 1.00 91.38 87 GLY A N 1
ATOM 702 C CA . GLY A 1 87 ? -15.041 2.901 13.662 1.00 91.38 87 GLY A CA 1
ATOM 703 C C . GLY A 1 87 ? -14.864 1.425 13.291 1.00 91.38 87 GLY A C 1
ATOM 704 O O . GLY A 1 87 ? -14.358 1.115 12.217 1.00 91.38 87 GLY A O 1
ATOM 705 N N . ALA A 1 88 ? -15.355 0.510 14.132 1.00 91.50 88 ALA A N 1
ATOM 706 C CA . ALA A 1 88 ? -15.308 -0.930 13.878 1.00 91.50 88 ALA A CA 1
ATOM 707 C C . ALA A 1 88 ? -16.132 -1.332 12.647 1.00 91.50 88 ALA A C 1
ATOM 709 O O . ALA A 1 88 ? -15.666 -2.138 11.848 1.00 91.50 88 ALA A O 1
ATOM 710 N N . GLY A 1 89 ? -17.320 -0.747 12.459 1.00 93.50 89 GLY A N 1
ATOM 711 C CA . GLY A 1 89 ? -18.152 -0.996 11.280 1.00 93.50 89 GLY A CA 1
ATOM 712 C C . GLY A 1 89 ? -17.492 -0.530 9.981 1.00 93.50 89 GLY A C 1
ATOM 713 O O . GLY A 1 89 ? -17.456 -1.283 9.008 1.00 93.50 89 GLY A O 1
ATOM 714 N N . ILE A 1 90 ? -16.902 0.673 9.981 1.00 94.88 90 ILE A N 1
ATOM 715 C CA . ILE A 1 90 ? -16.147 1.189 8.828 1.00 94.88 90 ILE A CA 1
ATOM 716 C C . ILE A 1 90 ? -14.960 0.270 8.518 1.00 94.88 90 ILE A C 1
ATOM 718 O O . ILE A 1 90 ? -14.790 -0.131 7.369 1.00 94.88 90 ILE A O 1
ATOM 722 N N . LEU A 1 91 ? -14.177 -0.123 9.530 1.00 93.00 91 LEU A N 1
ATOM 723 C CA . LEU A 1 91 ? -13.026 -1.014 9.339 1.00 93.00 91 LEU A CA 1
ATOM 724 C C . LEU A 1 91 ? -13.432 -2.421 8.897 1.00 93.00 91 LEU A C 1
ATOM 726 O O . LEU A 1 91 ? -12.692 -3.040 8.141 1.00 93.00 91 LEU A O 1
ATOM 730 N N . ALA A 1 92 ? -14.593 -2.924 9.318 1.00 94.12 92 ALA A N 1
ATOM 731 C CA . ALA A 1 92 ? -15.096 -4.220 8.873 1.00 94.12 92 ALA A CA 1
ATOM 732 C C . ALA A 1 92 ? -15.377 -4.214 7.364 1.00 94.12 92 ALA A C 1
ATOM 734 O O . ALA A 1 92 ? -14.924 -5.111 6.653 1.00 94.12 92 ALA A O 1
ATOM 735 N N . GLY A 1 93 ? -16.059 -3.179 6.861 1.00 95.25 93 GLY A N 1
ATOM 736 C CA . GLY A 1 93 ? -16.288 -3.013 5.423 1.00 95.25 93 GLY A CA 1
ATOM 737 C C . GLY A 1 93 ? -14.992 -2.753 4.651 1.00 95.25 93 GLY A C 1
ATOM 738 O O . GLY A 1 93 ? -14.736 -3.387 3.628 1.00 95.25 93 GLY A O 1
ATOM 739 N N . TYR A 1 94 ? -14.146 -1.865 5.175 1.00 94.81 94 TYR A N 1
ATOM 740 C CA . TYR A 1 94 ? -12.876 -1.492 4.559 1.00 94.81 94 TYR A CA 1
ATOM 741 C C . TYR A 1 94 ? -11.918 -2.683 4.446 1.00 94.81 94 TYR A C 1
ATOM 743 O O . TYR A 1 94 ? -11.482 -3.017 3.346 1.00 94.81 94 TYR A O 1
ATOM 751 N N . TYR A 1 95 ? -11.631 -3.382 5.548 1.00 93.25 95 TYR A N 1
ATOM 752 C CA . TYR A 1 95 ? -10.748 -4.547 5.509 1.00 93.25 95 TYR A CA 1
ATOM 753 C C . TYR A 1 95 ? -11.373 -5.743 4.811 1.00 93.25 95 TYR A C 1
ATOM 755 O O . TYR A 1 95 ? -10.638 -6.484 4.166 1.00 93.25 95 TYR A O 1
ATOM 763 N N . GLY A 1 96 ? -12.701 -5.890 4.844 1.00 95.31 96 GLY A N 1
ATOM 764 C CA . GLY A 1 96 ? -13.389 -6.879 4.020 1.00 95.31 96 GLY A CA 1
ATOM 765 C C . GLY A 1 96 ? -13.112 -6.665 2.530 1.00 95.31 96 GLY A C 1
ATOM 766 O O . GLY A 1 96 ? -12.790 -7.616 1.818 1.00 95.31 96 GLY A O 1
ATOM 767 N N . ASN A 1 97 ? -13.143 -5.412 2.064 1.00 95.25 97 ASN A N 1
ATOM 768 C CA . ASN A 1 97 ? -12.776 -5.074 0.690 1.00 95.25 97 ASN A CA 1
ATOM 769 C C . ASN A 1 97 ? -11.276 -5.284 0.409 1.00 95.25 97 ASN A C 1
ATOM 771 O O . ASN A 1 97 ? -10.926 -5.828 -0.639 1.00 95.25 97 ASN A O 1
ATOM 775 N N . VAL A 1 98 ? -10.393 -4.924 1.348 1.00 93.38 98 VAL A N 1
ATOM 776 C CA . VAL A 1 98 ? -8.944 -5.184 1.232 1.00 93.38 98 VAL A CA 1
ATOM 777 C C . VAL A 1 98 ? -8.664 -6.685 1.134 1.00 93.38 98 VAL A C 1
ATOM 779 O O . VAL A 1 98 ? -7.877 -7.104 0.291 1.00 93.38 98 VAL A O 1
ATOM 782 N N . PHE A 1 99 ? -9.322 -7.509 1.950 1.00 95.62 99 PHE A N 1
ATOM 783 C CA . PHE A 1 99 ? -9.205 -8.964 1.904 1.00 95.62 99 PHE A CA 1
ATOM 784 C C . PHE A 1 99 ? -9.680 -9.522 0.561 1.00 95.62 99 PHE A C 1
ATOM 786 O O . PHE A 1 99 ? -8.941 -10.267 -0.081 1.00 95.62 99 PHE A O 1
ATOM 793 N N . ALA A 1 100 ? -10.864 -9.110 0.099 1.00 96.38 100 ALA A N 1
ATOM 794 C CA . ALA A 1 100 ? -11.382 -9.518 -1.204 1.00 96.38 100 ALA A CA 1
ATOM 795 C C . ALA A 1 100 ? -10.424 -9.131 -2.345 1.00 96.38 100 ALA A C 1
ATOM 797 O O . ALA A 1 100 ? -10.155 -9.944 -3.226 1.00 96.38 100 ALA A O 1
ATOM 798 N N . SER A 1 101 ? -9.856 -7.924 -2.293 1.00 93.94 101 SER A N 1
ATOM 799 C CA . SER A 1 101 ? -8.882 -7.444 -3.280 1.00 93.94 101 SER A CA 1
ATOM 800 C C . SER A 1 101 ? -7.571 -8.231 -3.227 1.00 93.94 101 SER A C 1
ATOM 802 O O . SER A 1 101 ? -7.039 -8.586 -4.275 1.00 93.94 101 SER A O 1
ATOM 804 N N . ASN A 1 102 ? -7.070 -8.562 -2.032 1.00 94.56 102 ASN A N 1
ATOM 805 C CA . ASN A 1 102 ? -5.862 -9.375 -1.883 1.00 94.56 102 ASN A CA 1
ATOM 806 C C . ASN A 1 102 ? -6.031 -10.752 -2.530 1.00 94.56 102 ASN A C 1
ATOM 808 O O . ASN A 1 102 ? -5.150 -11.171 -3.275 1.00 94.56 102 ASN A O 1
ATOM 812 N N . VAL A 1 103 ? -7.178 -11.404 -2.303 1.00 95.81 103 VAL A N 1
ATOM 813 C CA . VAL A 1 103 ? -7.506 -12.701 -2.911 1.00 95.81 103 VAL A CA 1
ATOM 814 C C . VAL A 1 103 ? -7.658 -12.571 -4.428 1.00 95.81 103 VAL A C 1
ATOM 816 O O . VAL A 1 103 ? -7.042 -13.326 -5.172 1.00 95.81 103 VAL A O 1
ATOM 819 N N . ALA A 1 104 ? -8.442 -11.599 -4.906 1.00 95.31 104 ALA A N 1
ATOM 820 C CA . ALA A 1 104 ? -8.740 -11.447 -6.332 1.00 95.31 104 ALA A CA 1
ATOM 821 C C . ALA A 1 104 ? -7.499 -11.112 -7.177 1.00 95.31 104 ALA A C 1
ATOM 823 O O . ALA A 1 104 ? -7.379 -11.569 -8.312 1.00 95.31 104 ALA A O 1
ATOM 824 N N . TYR A 1 105 ? -6.571 -10.328 -6.626 1.00 94.56 105 TYR A N 1
ATOM 825 C CA . TYR A 1 105 ? -5.359 -9.896 -7.321 1.00 94.56 105 TYR A CA 1
ATOM 826 C C . TYR A 1 105 ? -4.101 -10.686 -6.923 1.00 94.56 105 TYR A C 1
ATOM 828 O O . TYR A 1 105 ? -3.011 -10.325 -7.368 1.00 94.56 105 TYR A O 1
ATOM 836 N N . ASN A 1 106 ? -4.224 -11.756 -6.127 1.00 94.00 106 ASN A N 1
ATOM 837 C CA . ASN A 1 106 ? -3.100 -12.565 -5.633 1.00 94.00 106 ASN A CA 1
ATOM 838 C C . ASN A 1 106 ? -1.973 -11.702 -5.035 1.00 94.00 106 ASN A C 1
ATOM 840 O O . ASN A 1 106 ? -0.814 -11.778 -5.453 1.00 94.00 106 ASN A O 1
ATOM 844 N N . MET A 1 107 ? -2.326 -10.816 -4.101 1.00 90.06 107 MET A N 1
ATOM 845 C CA . MET A 1 107 ? -1.371 -9.867 -3.516 1.00 90.06 107 MET A CA 1
ATOM 846 C C . MET A 1 107 ? -0.456 -10.502 -2.459 1.00 90.06 107 MET A C 1
ATOM 848 O O . MET A 1 107 ? 0.583 -9.921 -2.151 1.00 90.06 107 MET A O 1
ATOM 852 N N . GLY A 1 108 ? -0.819 -11.659 -1.891 1.00 88.94 108 GLY A N 1
ATOM 853 C CA . GLY A 1 108 ? -0.018 -12.366 -0.885 1.00 88.94 108 GLY A CA 1
ATOM 854 C C . GLY A 1 108 ? -0.196 -11.859 0.553 1.00 88.94 108 GLY A C 1
ATOM 855 O O . GLY A 1 108 ? 0.632 -12.148 1.418 1.00 88.94 108 GLY A O 1
ATOM 856 N N . TYR A 1 109 ? -1.255 -11.085 0.821 1.00 87.88 109 TYR A N 1
ATOM 857 C CA . TYR A 1 109 ? -1.579 -10.521 2.144 1.00 87.88 109 TYR A CA 1
ATOM 858 C C . TYR A 1 109 ? -2.967 -10.950 2.658 1.00 87.88 109 TYR A C 1
ATOM 860 O O . TYR A 1 109 ? -3.573 -10.292 3.514 1.00 87.88 109 TYR A O 1
ATOM 868 N N . GLU A 1 110 ? -3.493 -12.063 2.154 1.00 92.12 110 GLU A N 1
ATOM 869 C CA . GLU A 1 110 ? -4.843 -12.569 2.419 1.00 92.12 110 GLU A CA 1
ATOM 870 C C . GLU A 1 110 ? -5.012 -12.921 3.901 1.00 92.12 110 GLU A C 1
ATOM 872 O O . GLU A 1 110 ? -5.954 -12.464 4.540 1.00 92.12 110 GLU A O 1
ATOM 877 N N . ALA A 1 111 ? -4.059 -13.649 4.493 1.00 91.38 111 ALA A N 1
ATOM 878 C CA . ALA A 1 111 ? -4.129 -14.048 5.902 1.00 91.38 111 ALA A CA 1
ATOM 879 C C . ALA A 1 111 ? -4.136 -12.841 6.856 1.00 91.38 111 ALA A C 1
ATOM 881 O O . ALA A 1 111 ? -4.901 -12.797 7.822 1.00 91.38 111 ALA A O 1
ATOM 882 N N . TYR A 1 112 ? -3.303 -11.838 6.567 1.00 87.62 112 TYR A N 1
ATOM 883 C CA . TYR A 1 112 ? -3.197 -10.634 7.389 1.00 87.62 112 TYR A CA 1
ATOM 884 C C . TYR A 1 112 ? -4.457 -9.763 7.290 1.00 87.62 112 TYR A C 1
ATOM 886 O O . TYR A 1 112 ? -5.025 -9.359 8.306 1.00 87.62 112 TYR A O 1
ATOM 894 N N . SER A 1 113 ? -4.933 -9.510 6.070 1.00 90.62 113 SER A N 1
ATOM 895 C CA . SER A 1 113 ? -6.159 -8.734 5.842 1.00 90.62 113 SER A CA 1
ATOM 896 C C . SER A 1 113 ? -7.413 -9.440 6.363 1.00 90.62 113 SER A C 1
ATOM 898 O O . SER A 1 113 ? -8.296 -8.785 6.923 1.00 90.62 113 SER A O 1
ATOM 900 N N . LEU A 1 114 ? -7.467 -10.773 6.288 1.00 93.38 114 LEU A N 1
ATOM 901 C CA . LEU A 1 114 ? -8.533 -11.568 6.893 1.00 93.38 114 LEU A CA 1
ATOM 902 C C . LEU A 1 114 ? -8.545 -11.422 8.416 1.00 93.38 114 LEU A C 1
ATOM 904 O O . LEU A 1 114 ? -9.605 -11.209 8.999 1.00 93.38 114 LEU A O 1
ATOM 908 N N . GLN A 1 115 ? -7.379 -11.481 9.067 1.00 90.81 115 GLN A N 1
ATOM 909 C CA . GLN A 1 115 ? -7.281 -11.297 10.516 1.00 90.81 115 GLN A CA 1
ATOM 910 C C . GLN A 1 115 ? -7.843 -9.934 10.950 1.00 90.81 115 GLN A C 1
ATOM 912 O O . GLN A 1 115 ? -8.637 -9.870 11.890 1.00 90.81 115 GLN A O 1
ATOM 917 N N . LEU A 1 116 ? -7.467 -8.853 10.259 1.00 89.50 116 LEU A N 1
ATOM 918 C CA . LEU A 1 116 ? -7.981 -7.509 10.547 1.00 89.50 116 LEU A CA 1
ATOM 919 C C . LEU A 1 116 ? -9.493 -7.410 10.314 1.00 89.50 116 LEU A C 1
ATOM 921 O O . LEU A 1 116 ? -10.202 -6.837 11.142 1.00 89.50 116 LEU A O 1
ATOM 925 N N . THR A 1 117 ? -9.989 -8.026 9.238 1.00 92.75 117 THR A N 1
ATOM 926 C CA . THR A 1 117 ? -11.426 -8.104 8.938 1.00 92.75 117 THR A CA 1
ATOM 927 C C . THR A 1 117 ? -12.180 -8.801 10.065 1.00 92.75 117 THR A C 1
ATOM 929 O O . THR A 1 117 ? -13.147 -8.252 10.588 1.00 92.75 117 THR A O 1
ATOM 932 N N . ILE A 1 118 ? -11.709 -9.974 10.500 1.00 93.06 118 ILE A N 1
ATOM 933 C CA . ILE A 1 118 ? -12.321 -10.736 11.595 1.00 93.06 118 ILE A CA 1
ATOM 934 C C . ILE A 1 118 ? -12.341 -9.901 12.872 1.00 93.06 118 ILE A C 1
ATOM 936 O O . ILE A 1 118 ? -13.373 -9.821 13.534 1.00 93.06 118 ILE A O 1
ATOM 940 N N . PHE A 1 119 ? -11.235 -9.242 13.220 1.00 89.00 119 PHE A N 1
ATOM 941 C CA . PHE A 1 119 ? -11.183 -8.422 14.426 1.00 89.00 119 PHE A CA 1
ATOM 942 C C . PHE A 1 119 ? -12.171 -7.249 14.372 1.00 89.00 119 PHE A C 1
ATOM 944 O O . PHE A 1 119 ? -12.869 -6.994 15.356 1.00 89.00 119 PHE A O 1
ATOM 951 N N . ALA A 1 120 ? -12.271 -6.562 13.232 1.00 90.88 120 ALA A N 1
ATOM 952 C CA . ALA A 1 120 ? -13.203 -5.453 13.057 1.00 90.88 120 ALA A CA 1
ATOM 953 C C . ALA A 1 120 ? -14.666 -5.927 13.110 1.00 90.88 120 ALA A C 1
ATOM 955 O O . ALA A 1 120 ? -15.485 -5.317 13.799 1.00 90.88 120 ALA A O 1
ATOM 956 N N . VAL A 1 121 ? -14.976 -7.061 12.471 1.00 92.94 121 VAL A N 1
ATOM 957 C CA . VAL A 1 121 ? -16.302 -7.696 12.522 1.00 92.94 121 VAL A CA 1
ATOM 958 C C . VAL A 1 121 ? -16.657 -8.105 13.948 1.00 92.94 121 VAL A C 1
ATOM 960 O O . VAL A 1 121 ? -17.749 -7.790 14.404 1.00 92.94 121 VAL A O 1
ATOM 963 N N . VAL A 1 122 ? -15.749 -8.744 14.691 1.00 90.06 122 VAL A N 1
ATOM 964 C CA . VAL A 1 122 ? -15.997 -9.145 16.088 1.00 90.06 122 VAL A CA 1
ATOM 965 C C . VAL A 1 122 ? -16.288 -7.928 16.970 1.00 90.06 122 VAL A C 1
ATOM 967 O O . VAL A 1 122 ? -17.227 -7.963 17.768 1.00 90.06 122 VAL A O 1
ATOM 970 N N . LEU A 1 123 ? -15.535 -6.832 16.811 1.00 86.50 123 LEU A N 1
ATOM 971 C CA . LEU A 1 123 ? -15.811 -5.587 17.535 1.00 86.50 123 LEU A CA 1
ATOM 972 C C . LEU A 1 123 ? -17.165 -4.978 17.150 1.00 86.50 123 LEU A C 1
ATOM 974 O O . LEU A 1 123 ? -17.865 -4.464 18.020 1.00 86.50 123 LEU A O 1
ATOM 978 N N . PHE A 1 124 ? -17.535 -5.027 15.871 1.00 90.25 124 PHE A N 1
ATOM 979 C CA . PHE A 1 124 ? -18.791 -4.466 15.377 1.00 90.25 124 PHE A CA 1
ATOM 980 C C . PHE A 1 124 ? -20.014 -5.289 15.811 1.00 90.25 124 PHE A C 1
ATOM 982 O O . PHE A 1 124 ? -20.994 -4.733 16.309 1.00 90.25 124 PHE A O 1
ATOM 989 N N . VAL A 1 125 ? -19.942 -6.619 15.687 1.00 89.75 125 VAL A N 1
ATOM 990 C CA . VAL A 1 125 ? -21.027 -7.558 16.021 1.00 89.75 125 VAL A CA 1
ATOM 991 C C . VAL A 1 125 ? -21.439 -7.446 17.486 1.00 89.75 125 VAL A C 1
ATOM 993 O O . VAL A 1 125 ? -22.618 -7.601 17.794 1.00 89.75 125 VAL A O 1
ATOM 996 N N . TYR A 1 126 ? -20.511 -7.102 18.382 1.00 84.31 126 TYR A N 1
ATOM 997 C CA . TYR A 1 126 ? -20.812 -6.893 19.800 1.00 84.31 126 TYR A CA 1
ATOM 998 C C . TYR A 1 126 ? -21.923 -5.849 20.043 1.00 84.31 126 TYR A C 1
ATOM 1000 O O . TYR A 1 126 ? -22.762 -6.037 20.924 1.00 84.31 126 TYR A O 1
ATOM 1008 N N . ASP A 1 127 ? -21.969 -4.772 19.254 1.00 86.38 127 ASP A N 1
ATOM 1009 C CA . ASP A 1 127 ? -22.991 -3.720 19.371 1.00 86.38 127 ASP A CA 1
ATOM 1010 C C . ASP A 1 127 ? -24.047 -3.769 18.244 1.00 86.38 127 ASP A C 1
ATOM 1012 O O . ASP A 1 127 ? -25.034 -3.027 18.294 1.00 86.38 127 ASP A O 1
ATOM 1016 N N . ALA A 1 128 ? -23.904 -4.662 17.257 1.00 85.94 128 ALA A N 1
ATOM 1017 C CA . ALA A 1 128 ? -24.813 -4.770 16.112 1.00 85.94 128 ALA A CA 1
ATOM 1018 C C . ALA A 1 128 ? -26.290 -5.029 16.490 1.00 85.94 128 ALA A C 1
ATOM 1020 O O . ALA A 1 128 ? -27.153 -4.345 15.936 1.00 85.94 128 ALA A O 1
ATOM 1021 N N . PRO A 1 129 ? -26.638 -5.904 17.463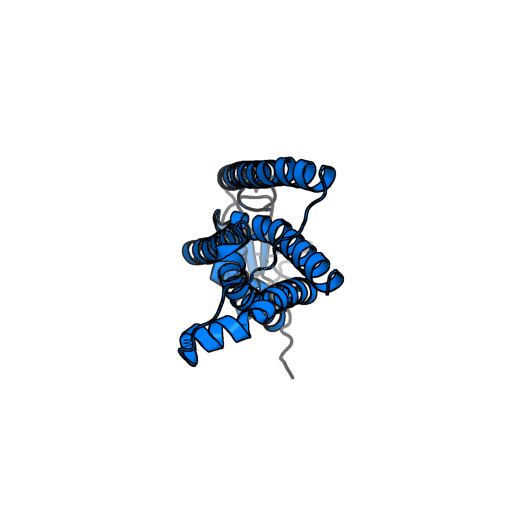 1.00 88.12 129 PRO A N 1
ATOM 1022 C CA . PRO A 1 129 ? -28.034 -6.087 17.875 1.00 88.12 129 PRO A CA 1
ATOM 1023 C C . PRO A 1 129 ? -28.659 -4.814 18.454 1.00 88.12 129 PRO A C 1
ATOM 1025 O O . PRO A 1 129 ? -29.841 -4.541 18.249 1.00 88.12 129 PRO A O 1
ATOM 1028 N N . ARG A 1 130 ? -27.864 -4.005 19.167 1.00 86.94 130 ARG A N 1
ATOM 1029 C CA . ARG A 1 130 ? -28.323 -2.730 19.732 1.00 86.94 130 ARG A CA 1
ATOM 1030 C C . ARG A 1 130 ? -28.565 -1.701 18.636 1.00 86.94 130 ARG A C 1
ATOM 1032 O O . ARG A 1 130 ? -29.586 -1.023 18.660 1.00 86.94 130 ARG A O 1
ATOM 1039 N N . LEU A 1 131 ? -27.654 -1.615 17.667 1.00 88.69 131 LEU A N 1
ATOM 1040 C CA . LEU A 1 131 ? -27.826 -0.751 16.500 1.00 88.69 131 LEU A CA 1
ATOM 1041 C C . LEU A 1 131 ? -29.050 -1.150 15.679 1.00 88.69 131 LEU A C 1
ATOM 1043 O O . LEU A 1 131 ? -29.818 -0.277 15.293 1.00 88.69 131 LEU A O 1
ATOM 1047 N N . TYR A 1 132 ? -29.271 -2.448 15.466 1.00 89.44 132 TYR A N 1
ATOM 1048 C CA . TYR A 1 132 ? -30.461 -2.942 14.777 1.00 89.44 132 TYR A CA 1
ATOM 1049 C C . TYR A 1 132 ? -31.742 -2.556 15.523 1.00 89.44 132 TYR A C 1
ATOM 1051 O O . TYR A 1 132 ? -32.660 -1.997 14.926 1.00 89.44 132 TYR A O 1
ATOM 1059 N N . ASN A 1 133 ? -31.794 -2.791 16.837 1.00 91.75 133 ASN A N 1
ATOM 1060 C CA . ASN A 1 133 ? -32.963 -2.442 17.639 1.00 91.75 133 ASN A CA 1
ATOM 1061 C C . ASN A 1 133 ? -33.260 -0.939 17.609 1.00 91.75 133 ASN A C 1
ATOM 1063 O O . ASN A 1 133 ? -34.423 -0.563 17.513 1.00 91.75 133 ASN A O 1
ATOM 1067 N N . LEU A 1 134 ? -32.227 -0.097 17.649 1.00 91.00 134 LEU A N 1
ATOM 1068 C CA . LEU A 1 134 ? -32.374 1.355 17.632 1.00 91.00 134 LEU A CA 1
ATOM 1069 C C . LEU A 1 134 ? -32.746 1.903 16.245 1.00 91.00 134 LEU A C 1
ATOM 1071 O O . LEU A 1 134 ? -33.684 2.685 16.134 1.00 91.00 134 LEU A O 1
ATOM 1075 N N . LEU A 1 135 ? -32.000 1.529 15.202 1.00 92.25 135 LEU A N 1
ATOM 1076 C CA . LEU A 1 135 ? -32.093 2.141 13.871 1.00 92.25 135 LEU A CA 1
ATOM 1077 C C . LEU A 1 135 ? -33.144 1.477 12.980 1.00 92.25 135 LEU A C 1
ATOM 1079 O O . LEU A 1 135 ? -33.797 2.163 12.201 1.00 92.25 135 LEU A O 1
ATOM 1083 N N . VAL A 1 136 ? -33.298 0.154 13.084 1.00 92.94 136 VAL A N 1
ATOM 1084 C CA . VAL A 1 136 ? -34.198 -0.627 12.221 1.00 92.94 136 VAL A CA 1
ATOM 1085 C C . VAL A 1 136 ? -35.506 -0.923 12.941 1.00 92.94 136 VAL A C 1
ATOM 1087 O O . VAL A 1 136 ? -36.573 -0.605 12.431 1.00 92.94 136 VAL A O 1
ATOM 1090 N N . ALA A 1 137 ? -35.441 -1.495 14.147 1.00 92.81 137 ALA A N 1
ATOM 1091 C CA . ALA A 1 137 ? -36.643 -1.843 14.906 1.00 92.81 137 ALA A CA 1
ATOM 1092 C C . ALA A 1 137 ? -37.262 -0.651 15.658 1.00 92.81 137 ALA A C 1
ATOM 1094 O O . ALA A 1 137 ? -38.335 -0.809 16.237 1.00 92.81 137 ALA A O 1
ATOM 1095 N N . GLN A 1 138 ? -36.583 0.505 15.680 1.00 91.50 138 GLN A N 1
ATOM 1096 C CA . GLN A 1 138 ? -37.024 1.748 16.331 1.00 91.50 138 GLN A CA 1
ATOM 1097 C C . GLN A 1 138 ? -37.410 1.572 17.812 1.00 91.50 138 GLN A C 1
ATOM 1099 O O . GLN A 1 138 ? -38.266 2.272 18.350 1.00 91.50 138 GLN A O 1
ATOM 1104 N N . LYS A 1 139 ? -36.766 0.623 18.497 1.00 91.31 139 LYS A N 1
ATOM 1105 C CA . LYS A 1 139 ? -36.968 0.332 19.917 1.00 91.31 139 LYS A CA 1
ATOM 1106 C C . LYS A 1 139 ? -35.977 1.116 20.763 1.00 91.31 139 LYS A C 1
ATOM 1108 O O . LYS A 1 139 ? -34.787 1.203 20.444 1.00 91.31 139 LYS A O 1
ATOM 1113 N N . PHE A 1 140 ? -36.454 1.611 21.905 1.00 88.38 140 PHE A N 1
ATOM 1114 C CA . PHE A 1 140 ? -35.580 2.179 22.925 1.00 88.38 140 PHE A CA 1
ATOM 1115 C C . PHE A 1 140 ? -34.495 1.164 23.295 1.00 88.38 140 PHE A C 1
ATOM 1117 O O . PHE A 1 140 ? -34.783 0.031 23.680 1.00 88.38 140 PHE A O 1
ATOM 1124 N N . THR A 1 141 ? -33.240 1.575 23.151 1.00 85.00 141 THR A N 1
ATOM 1125 C CA . THR A 1 141 ? -32.082 0.716 23.372 1.00 85.00 141 THR A CA 1
ATOM 1126 C C . THR A 1 141 ? -31.089 1.454 24.250 1.00 85.00 141 THR A C 1
ATOM 1128 O O . THR A 1 141 ? -30.684 2.575 23.947 1.00 85.00 141 THR A O 1
ATOM 1131 N N . THR A 1 142 ? -30.673 0.826 25.345 1.00 79.88 142 THR A N 1
ATOM 1132 C CA . THR A 1 142 ? -29.678 1.406 26.246 1.00 79.88 142 THR A CA 1
ATOM 1133 C C . THR A 1 142 ? -28.274 1.202 25.689 1.00 79.88 142 THR A C 1
ATOM 1135 O O . THR A 1 142 ? -27.915 0.100 25.262 1.00 79.88 142 THR A O 1
ATOM 1138 N N . ALA A 1 143 ? -27.458 2.256 25.734 1.00 76.38 143 ALA A N 1
ATOM 1139 C CA . ALA A 1 143 ? -26.049 2.176 25.370 1.00 76.38 143 ALA A CA 1
ATOM 1140 C C . ALA A 1 143 ? -25.302 1.152 26.242 1.00 76.38 143 ALA A C 1
ATOM 1142 O O . ALA A 1 143 ? -25.709 0.855 27.366 1.00 76.38 143 ALA A O 1
ATOM 1143 N N . ASN A 1 144 ? -24.184 0.629 25.732 1.00 70.62 144 ASN A N 1
ATOM 1144 C CA . ASN A 1 144 ? -23.343 -0.280 26.500 1.00 70.62 144 ASN A CA 1
ATOM 1145 C C . ASN A 1 144 ? -22.896 0.378 27.819 1.00 70.62 144 ASN A C 1
ATOM 1147 O O . ASN A 1 144 ? -22.195 1.390 27.802 1.00 70.62 144 ASN A O 1
ATOM 1151 N N . THR A 1 145 ? -23.262 -0.218 28.952 1.00 64.75 145 THR A N 1
ATOM 1152 C CA . THR A 1 145 ? -22.910 0.263 30.298 1.00 64.75 145 THR A CA 1
ATOM 1153 C C . THR A 1 145 ? -21.605 -0.332 30.817 1.00 64.75 145 THR A C 1
ATOM 1155 O O . THR A 1 145 ? -21.213 -0.049 31.948 1.00 64.75 145 THR A O 1
ATOM 1158 N N . TYR A 1 146 ? -20.908 -1.150 30.016 1.00 66.81 146 TYR A N 1
ATOM 1159 C CA . TYR A 1 146 ? -19.662 -1.757 30.461 1.00 66.81 146 TYR A CA 1
ATOM 1160 C C . TYR A 1 146 ? -18.601 -0.686 30.743 1.00 66.81 146 TYR A C 1
ATOM 1162 O O . TYR A 1 146 ? -18.038 -0.047 29.846 1.00 66.81 146 TYR A O 1
ATOM 1170 N N . HIS A 1 147 ? -18.322 -0.511 32.029 1.00 63.19 147 HIS A N 1
ATOM 1171 C CA . HIS A 1 147 ? -17.221 0.275 32.541 1.00 63.19 147 HIS A CA 1
ATOM 1172 C C . HIS A 1 147 ? -16.163 -0.700 33.050 1.00 63.19 147 HIS A C 1
ATOM 1174 O O . HIS A 1 147 ? -16.388 -1.326 34.085 1.00 63.19 147 HIS A O 1
ATOM 1180 N N . PRO A 1 148 ? -15.026 -0.869 32.349 1.00 64.44 148 PRO A N 1
ATOM 1181 C CA . PRO A 1 148 ? -13.916 -1.618 32.920 1.00 64.44 148 PRO A CA 1
ATOM 1182 C C . PRO A 1 148 ? -13.520 -0.965 34.247 1.00 64.44 148 PRO A C 1
ATOM 1184 O O . PRO A 1 148 ? -13.207 0.231 34.302 1.00 64.44 148 PRO A O 1
ATOM 1187 N N . VAL A 1 149 ? -13.588 -1.746 35.321 1.00 70.12 149 VAL A N 1
ATOM 1188 C CA . VAL A 1 149 ? -13.095 -1.340 36.633 1.00 70.12 149 VAL A CA 1
ATOM 1189 C C . VAL A 1 149 ? -11.592 -1.541 36.593 1.00 70.12 149 VAL A C 1
ATOM 1191 O O . VAL A 1 149 ? -11.108 -2.659 36.683 1.00 70.12 149 VAL A O 1
ATOM 1194 N N . PHE A 1 150 ? -10.870 -0.449 36.372 1.00 67.31 150 PHE A N 1
ATOM 1195 C CA . PHE A 1 150 ? -9.416 -0.476 36.344 1.00 67.31 150 PHE A CA 1
ATOM 1196 C C . PHE A 1 150 ? -8.860 -0.393 37.766 1.00 67.31 150 PHE A C 1
ATOM 1198 O O . PHE A 1 150 ? -9.253 0.499 38.532 1.00 67.31 150 PHE A O 1
ATOM 1205 N N . GLU A 1 151 ? -7.895 -1.246 38.091 1.00 74.31 151 GLU A N 1
ATOM 1206 C CA . GLU A 1 151 ? -7.078 -1.070 39.293 1.00 74.31 151 GLU A CA 1
ATOM 1207 C C . GLU A 1 151 ? -6.159 0.161 39.162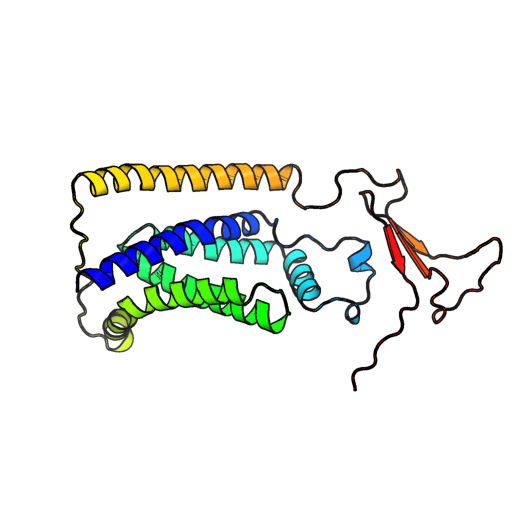 1.00 74.31 151 GLU A C 1
ATOM 1209 O O . GLU A 1 151 ? -5.931 0.686 38.069 1.00 74.31 151 GLU A O 1
ATOM 1214 N N . ASN A 1 152 ? -5.602 0.654 40.274 1.00 75.94 152 ASN A N 1
ATOM 1215 C CA . ASN A 1 152 ? -4.780 1.876 40.280 1.00 75.94 152 ASN A CA 1
ATOM 1216 C C . ASN A 1 152 ? -3.591 1.814 39.298 1.00 75.94 152 ASN A C 1
ATOM 1218 O O . ASN A 1 152 ? -3.286 2.813 38.644 1.00 75.94 152 ASN A O 1
ATOM 1222 N N . LYS A 1 153 ? -2.970 0.638 39.129 1.00 73.94 153 LYS A N 1
ATOM 1223 C CA . LYS A 1 153 ? -1.877 0.420 38.165 1.00 73.94 153 LYS A CA 1
ATOM 1224 C C . LYS A 1 153 ? -2.355 0.492 36.711 1.00 73.94 153 LYS A C 1
ATOM 1226 O O . LYS A 1 153 ? -1.688 1.092 35.875 1.00 73.94 153 LYS A O 1
ATOM 1231 N N . GLU A 1 154 ? -3.532 -0.050 36.412 1.00 71.88 154 GLU A N 1
ATOM 1232 C CA . GLU A 1 154 ? -4.121 -0.020 35.068 1.00 71.88 154 GLU A CA 1
ATOM 1233 C C . GLU A 1 154 ? -4.621 1.378 34.688 1.00 71.88 154 GLU A C 1
ATOM 1235 O O . GLU A 1 154 ? -4.494 1.794 33.535 1.00 71.88 154 GLU A O 1
ATOM 1240 N N . LYS A 1 155 ? -5.144 2.144 35.657 1.00 76.00 155 LYS A N 1
ATOM 1241 C CA . LYS A 1 155 ? -5.488 3.563 35.462 1.00 76.00 155 LYS A CA 1
ATOM 1242 C C . LYS A 1 155 ? -4.250 4.387 35.123 1.00 76.00 155 LYS A C 1
ATOM 1244 O O . LYS A 1 155 ? -4.297 5.172 34.176 1.00 76.00 155 LYS A O 1
ATOM 1249 N N . LEU A 1 156 ? -3.154 4.184 35.859 1.00 76.50 156 LEU A N 1
ATOM 1250 C CA . LEU A 1 156 ? -1.872 4.834 35.589 1.00 76.50 156 LEU A CA 1
ATOM 1251 C C . LEU A 1 156 ? -1.354 4.458 34.194 1.00 76.50 156 LEU A C 1
ATOM 1253 O O . LEU A 1 156 ? -1.078 5.345 33.388 1.00 76.50 156 LEU A O 1
ATOM 1257 N N . LEU A 1 157 ? -1.320 3.160 33.872 1.00 78.00 157 LEU A N 1
ATOM 1258 C CA . LEU A 1 157 ? -0.888 2.666 32.564 1.00 78.00 157 LEU A CA 1
ATOM 1259 C C . LEU A 1 157 ? -1.726 3.267 31.434 1.00 78.00 157 LEU A C 1
ATOM 1261 O O . LEU A 1 157 ? -1.178 3.785 30.471 1.00 78.00 157 LEU A O 1
ATOM 1265 N N . ARG A 1 158 ? -3.055 3.273 31.554 1.00 74.00 158 ARG A N 1
ATOM 1266 C CA . ARG A 1 158 ? -3.953 3.868 30.556 1.00 74.00 158 ARG A CA 1
ATOM 1267 C C . ARG A 1 158 ? -3.707 5.367 30.368 1.00 74.00 158 ARG A C 1
ATOM 1269 O O . ARG A 1 158 ? -3.767 5.845 29.233 1.00 74.00 158 ARG A O 1
ATOM 1276 N N . ASN A 1 159 ? -3.477 6.100 31.457 1.00 78.56 159 ASN A N 1
ATOM 1277 C CA . ASN A 1 159 ? -3.217 7.539 31.417 1.00 78.56 159 ASN A CA 1
ATOM 1278 C C . ASN A 1 159 ? -1.861 7.868 30.780 1.00 78.56 159 ASN A C 1
ATOM 1280 O O . ASN A 1 159 ? -1.721 8.954 30.234 1.00 78.56 159 ASN A O 1
ATOM 1284 N N . ILE A 1 160 ? -0.908 6.932 30.794 1.00 82.38 160 ILE A N 1
ATOM 1285 C CA . ILE A 1 160 ? 0.393 7.053 30.121 1.00 82.38 160 ILE A CA 1
ATOM 1286 C C . ILE A 1 160 ? 0.310 6.577 28.661 1.00 82.38 160 ILE A C 1
ATOM 1288 O O . ILE A 1 160 ? 0.746 7.270 27.748 1.00 82.38 160 ILE A O 1
ATOM 1292 N N . VAL A 1 161 ? -0.297 5.416 28.407 1.00 78.56 161 VAL A N 1
ATOM 1293 C CA . VAL A 1 161 ? -0.350 4.794 27.074 1.00 78.56 161 VAL A CA 1
ATOM 1294 C C . VAL A 1 161 ? -1.173 5.625 26.096 1.00 78.56 161 VAL A C 1
ATOM 1296 O O . VAL A 1 161 ? -0.780 5.766 24.947 1.00 78.56 161 VAL A O 1
ATOM 1299 N N . ARG A 1 162 ? -2.297 6.216 26.519 1.00 75.75 162 ARG A N 1
ATOM 1300 C CA . ARG A 1 162 ? -3.120 7.054 25.628 1.00 75.75 162 ARG A CA 1
ATOM 1301 C C . ARG A 1 162 ? -2.359 8.232 25.007 1.00 75.75 162 ARG A C 1
ATOM 1303 O O . ARG A 1 162 ? -2.373 8.328 23.782 1.00 75.75 162 ARG A O 1
ATOM 1310 N N . PRO A 1 163 ? -1.725 9.127 25.789 1.00 81.56 163 PRO A N 1
ATOM 1311 C CA . PRO A 1 163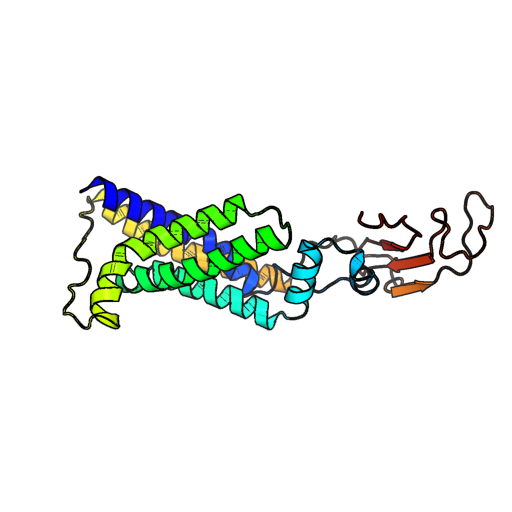 ? -0.938 10.206 25.210 1.00 81.56 163 PRO A CA 1
ATOM 1312 C C . PRO A 1 163 ? 0.275 9.671 24.450 1.00 81.56 163 PRO A C 1
ATOM 1314 O O . PRO A 1 163 ? 0.583 10.223 23.404 1.00 81.56 163 PRO A O 1
ATOM 1317 N N . LEU A 1 164 ? 0.907 8.573 24.884 1.00 82.12 164 LEU A N 1
ATOM 1318 C CA . LEU A 1 164 ? 1.997 7.956 24.118 1.00 82.12 164 LEU A CA 1
ATOM 1319 C C . LEU A 1 164 ? 1.552 7.473 22.734 1.00 82.12 164 LEU A C 1
ATOM 1321 O O . LEU A 1 164 ? 2.266 7.710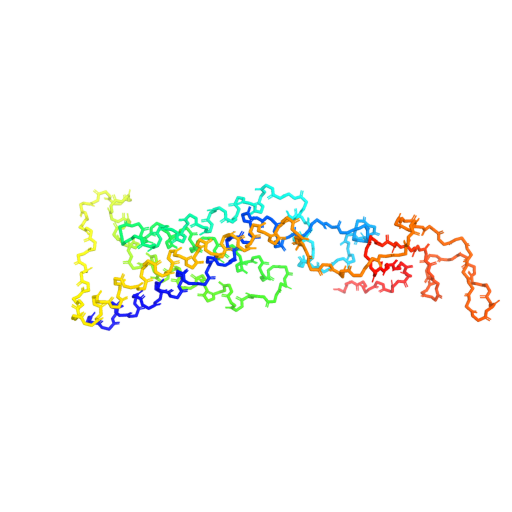 21.769 1.00 82.12 164 LEU A O 1
ATOM 1325 N N . VAL A 1 165 ? 0.381 6.844 22.610 1.00 77.31 165 VAL A N 1
ATOM 1326 C CA . VAL A 1 165 ? -0.178 6.429 21.312 1.00 77.31 165 VAL A CA 1
ATOM 1327 C C . VAL A 1 165 ? -0.453 7.647 20.434 1.00 77.31 165 VAL A C 1
ATOM 1329 O O . VAL A 1 165 ? -0.105 7.635 19.260 1.00 77.31 165 VAL A O 1
ATOM 1332 N N . LEU A 1 166 ? -1.004 8.728 20.995 1.00 80.31 166 LEU A N 1
ATOM 1333 C CA . LEU A 1 166 ? -1.211 9.972 20.246 1.00 80.31 166 LEU A CA 1
ATOM 1334 C C . LEU A 1 166 ? 0.114 10.587 19.779 1.00 80.31 166 LEU A C 1
ATOM 1336 O O . LEU A 1 166 ? 0.247 10.939 18.611 1.00 80.31 166 LEU A O 1
ATOM 1340 N N . VAL A 1 167 ? 1.109 10.675 20.664 1.00 84.69 167 VAL A N 1
ATOM 1341 C CA . VAL A 1 167 ? 2.456 11.161 20.329 1.00 84.69 167 VAL A CA 1
ATOM 1342 C C . VAL A 1 167 ? 3.104 10.269 19.271 1.00 84.69 167 VAL A C 1
ATOM 1344 O O . VAL A 1 167 ? 3.711 10.784 18.339 1.00 84.69 167 VAL A O 1
ATOM 1347 N N . PHE A 1 168 ? 2.937 8.950 19.366 1.00 82.94 168 PHE A N 1
ATOM 1348 C CA . PHE A 1 168 ? 3.432 7.991 18.383 1.00 82.94 168 PHE A CA 1
ATOM 1349 C C . PHE A 1 168 ? 2.781 8.192 17.011 1.00 82.94 168 PHE A C 1
ATOM 1351 O O . PHE A 1 168 ? 3.496 8.257 16.017 1.00 82.94 168 PHE A O 1
ATOM 1358 N N . ILE A 1 169 ? 1.457 8.372 16.945 1.00 81.62 169 ILE A N 1
ATOM 1359 C CA . ILE A 1 169 ? 0.741 8.670 15.693 1.00 81.62 169 ILE A CA 1
ATOM 1360 C C . ILE A 1 169 ? 1.235 9.993 15.089 1.00 81.62 169 ILE A C 1
ATOM 1362 O O . ILE A 1 169 ? 1.487 10.060 13.886 1.00 81.62 169 ILE A O 1
ATOM 1366 N N . ILE A 1 170 ? 1.425 11.036 15.903 1.00 84.88 170 ILE A N 1
ATOM 1367 C CA . ILE A 1 170 ? 1.947 12.335 15.442 1.00 84.88 170 ILE A CA 1
ATOM 1368 C C . ILE A 1 170 ? 3.379 12.186 14.917 1.00 84.88 170 ILE A C 1
ATOM 1370 O O . ILE A 1 170 ? 3.691 12.677 13.832 1.00 84.88 170 ILE A O 1
ATOM 1374 N N . ALA A 1 171 ? 4.240 11.476 15.649 1.00 86.44 171 ALA A N 1
ATOM 1375 C CA . ALA A 1 171 ? 5.613 11.212 15.239 1.00 86.44 171 ALA A CA 1
ATOM 1376 C C . ALA A 1 171 ? 5.660 10.418 13.925 1.00 86.44 171 ALA A C 1
ATOM 1378 O O . ALA A 1 171 ? 6.388 10.802 13.012 1.00 86.44 171 ALA A O 1
ATOM 1379 N N . LEU A 1 172 ? 4.842 9.368 13.789 1.00 84.25 172 LEU A N 1
ATOM 1380 C CA . LEU A 1 172 ? 4.693 8.615 12.542 1.00 84.25 172 LEU A CA 1
ATOM 1381 C C . LEU A 1 172 ? 4.180 9.489 11.397 1.00 84.25 172 LEU A C 1
ATOM 1383 O O . LEU A 1 172 ? 4.666 9.375 10.276 1.00 84.25 172 LEU A O 1
ATOM 1387 N N . SER A 1 173 ? 3.226 10.380 11.658 1.00 85.44 173 SER A N 1
ATOM 1388 C CA . SER A 1 173 ? 2.703 11.296 10.638 1.00 85.44 173 SER A CA 1
ATOM 1389 C C . SER A 1 173 ? 3.807 12.224 10.133 1.00 85.44 173 SER A C 1
ATOM 1391 O O . SER A 1 173 ? 3.966 12.392 8.926 1.00 85.44 173 SER A O 1
ATOM 1393 N N . PHE A 1 174 ? 4.624 12.765 11.042 1.00 87.06 174 PHE A N 1
ATOM 1394 C CA . PHE A 1 174 ? 5.749 13.629 10.690 1.00 87.06 174 PHE A CA 1
ATOM 1395 C C . PHE A 1 174 ? 6.836 12.882 9.906 1.00 87.06 174 PHE A C 1
ATOM 1397 O O . PHE A 1 174 ? 7.319 13.382 8.889 1.00 87.06 174 PHE A O 1
ATOM 1404 N N . THR A 1 175 ? 7.208 11.670 10.328 1.00 86.12 175 THR A N 1
ATOM 1405 C CA . THR A 1 175 ? 8.215 10.871 9.609 1.00 86.12 175 THR A CA 1
ATOM 1406 C C . THR A 1 175 ? 7.724 10.445 8.229 1.00 86.12 175 THR A C 1
ATOM 1408 O O . THR A 1 175 ? 8.494 10.495 7.271 1.00 86.12 175 THR A O 1
ATOM 1411 N N . THR A 1 176 ? 6.445 10.090 8.108 1.00 85.75 176 THR A N 1
ATOM 1412 C CA . THR A 1 176 ? 5.813 9.713 6.837 1.00 85.75 176 THR A CA 1
ATOM 1413 C C . THR A 1 176 ? 5.729 10.909 5.889 1.00 85.75 176 THR A C 1
ATOM 1415 O O . THR A 1 176 ? 6.111 10.796 4.726 1.00 85.75 176 THR A O 1
ATOM 1418 N N . TYR A 1 177 ? 5.346 12.085 6.391 1.00 87.31 177 TYR A N 1
ATOM 1419 C CA . TYR A 1 177 ? 5.369 13.333 5.624 1.00 87.31 177 TYR A CA 1
ATOM 1420 C C . TYR A 1 177 ? 6.777 13.673 5.117 1.00 87.31 177 TYR A C 1
ATOM 1422 O O . TYR A 1 177 ? 6.973 13.960 3.934 1.00 87.31 177 TYR A O 1
ATOM 1430 N N . ASN A 1 178 ? 7.782 13.579 5.992 1.00 88.25 178 ASN A N 1
ATOM 1431 C CA . ASN A 1 178 ? 9.167 13.819 5.604 1.00 88.25 178 ASN A CA 1
ATOM 1432 C C . ASN A 1 178 ? 9.646 12.799 4.555 1.00 88.25 178 ASN A C 1
ATOM 1434 O O . ASN A 1 178 ? 10.351 13.157 3.611 1.00 88.25 178 ASN A O 1
ATOM 1438 N N . ASN A 1 179 ? 9.240 11.531 4.676 1.00 85.56 179 ASN A N 1
ATOM 1439 C CA . ASN A 1 179 ? 9.545 10.501 3.684 1.00 85.56 179 ASN A CA 1
ATOM 1440 C C . ASN A 1 179 ? 8.913 10.812 2.318 1.00 85.56 179 ASN A C 1
ATOM 1442 O O . ASN A 1 179 ? 9.603 10.722 1.307 1.00 85.56 179 ASN A O 1
ATOM 1446 N N . TYR A 1 180 ? 7.662 11.274 2.296 1.00 85.25 180 TYR A N 1
ATOM 1447 C CA . TYR A 1 180 ? 6.967 11.698 1.080 1.00 85.25 180 TYR A CA 1
ATOM 1448 C C . TYR A 1 180 ? 7.695 12.808 0.317 1.00 85.25 180 TYR A C 1
ATOM 1450 O O . TYR A 1 180 ? 7.724 12.790 -0.910 1.00 85.25 180 TYR A O 1
ATOM 1458 N N . HIS A 1 181 ? 8.352 13.734 1.016 1.00 82.94 181 HIS A N 1
ATOM 1459 C CA . HIS A 1 181 ? 9.103 14.813 0.362 1.00 82.94 181 HIS A CA 1
ATOM 1460 C C . HIS A 1 181 ? 10.529 14.419 -0.042 1.00 82.94 181 HIS A C 1
ATOM 1462 O O . HIS A 1 181 ? 11.057 14.938 -1.022 1.00 82.94 181 HIS A O 1
ATOM 1468 N N . THR A 1 182 ? 11.175 13.523 0.707 1.00 80.12 182 THR A N 1
ATOM 1469 C CA . THR A 1 182 ? 12.607 13.216 0.525 1.00 80.12 182 THR A CA 1
ATOM 1470 C C . THR A 1 182 ? 12.867 11.976 -0.327 1.00 80.12 182 THR A C 1
ATOM 1472 O O . THR A 1 182 ? 13.845 11.936 -1.072 1.00 80.12 182 THR A O 1
ATOM 1475 N N . ALA A 1 183 ? 12.023 10.951 -0.215 1.00 73.44 183 ALA A N 1
ATOM 1476 C CA . ALA A 1 183 ? 12.158 9.685 -0.926 1.00 73.44 183 ALA A CA 1
ATOM 1477 C C . ALA A 1 183 ? 10.816 8.927 -0.912 1.00 73.44 183 ALA A C 1
ATOM 1479 O O . ALA A 1 183 ? 10.695 7.936 -0.184 1.00 73.44 183 ALA A O 1
ATOM 1480 N N . PRO A 1 184 ? 9.818 9.367 -1.707 1.00 74.88 184 PRO A N 1
ATOM 1481 C CA . PRO A 1 184 ? 8.456 8.841 -1.622 1.00 74.88 184 PRO A CA 1
ATOM 1482 C C . PRO A 1 184 ? 8.344 7.358 -1.994 1.00 74.88 184 PRO A C 1
ATOM 1484 O O . PRO A 1 184 ? 7.412 6.676 -1.590 1.00 74.88 184 PRO A O 1
ATOM 1487 N N . TYR A 1 185 ? 9.301 6.823 -2.753 1.00 80.69 185 TYR A N 1
ATOM 1488 C CA . TYR A 1 185 ? 9.242 5.449 -3.236 1.00 80.69 185 TYR A CA 1
ATOM 1489 C C . TYR A 1 185 ? 10.558 4.717 -3.007 1.00 80.69 185 TYR A C 1
ATOM 1491 O O . TYR A 1 185 ? 11.641 5.304 -3.030 1.00 80.69 185 TYR A O 1
ATOM 1499 N N . LYS A 1 186 ? 10.472 3.392 -2.854 1.00 78.00 186 LYS A N 1
ATOM 1500 C CA . LYS A 1 186 ? 11.627 2.494 -2.693 1.00 78.00 186 LYS A CA 1
ATOM 1501 C C . LYS A 1 186 ? 12.327 2.191 -4.024 1.00 78.00 186 LYS A C 1
ATOM 1503 O O . LYS A 1 186 ? 12.676 1.046 -4.301 1.00 78.00 186 LYS A O 1
ATOM 1508 N N . TYR A 1 187 ? 12.530 3.208 -4.855 1.00 84.88 187 TYR A N 1
ATOM 1509 C CA . TYR A 1 187 ? 13.393 3.083 -6.023 1.00 84.88 187 TYR A CA 1
ATOM 1510 C C . TYR A 1 187 ? 14.870 3.102 -5.598 1.00 84.88 187 TYR A C 1
ATOM 1512 O O . TYR A 1 187 ? 15.211 3.677 -4.557 1.00 84.88 187 TYR A O 1
ATOM 1520 N N . PRO A 1 188 ? 15.772 2.474 -6.374 1.00 87.00 188 PRO A N 1
ATOM 1521 C CA . PRO A 1 188 ? 17.205 2.590 -6.147 1.00 87.00 188 PRO A CA 1
ATOM 1522 C C . PRO A 1 188 ? 17.637 4.055 -6.020 1.00 87.00 188 PRO A C 1
ATOM 1524 O O . PRO A 1 188 ? 17.312 4.887 -6.859 1.00 87.00 188 PRO A O 1
ATOM 1527 N N . LYS A 1 189 ? 18.406 4.373 -4.975 1.00 86.56 189 LYS A N 1
ATOM 1528 C CA . LYS A 1 189 ? 18.897 5.743 -4.736 1.00 86.56 189 LYS A CA 1
ATOM 1529 C C . LYS A 1 189 ? 20.039 6.144 -5.668 1.00 86.56 189 LYS A C 1
ATOM 1531 O O . LYS A 1 189 ? 20.314 7.325 -5.843 1.00 86.56 189 LYS A O 1
ATOM 1536 N N . LYS A 1 190 ? 20.740 5.156 -6.230 1.00 91.56 190 LYS A N 1
ATOM 1537 C CA . LYS A 1 190 ? 21.837 5.393 -7.166 1.00 91.56 190 LYS A CA 1
ATOM 1538 C C . LYS A 1 190 ? 21.263 5.991 -8.449 1.00 91.56 190 LYS A C 1
ATOM 1540 O O . LYS A 1 190 ? 20.344 5.414 -9.029 1.00 91.56 190 LYS A O 1
ATOM 1545 N N . ALA A 1 191 ? 21.818 7.119 -8.882 1.00 91.31 191 ALA A N 1
ATOM 1546 C CA . ALA A 1 191 ? 21.433 7.759 -10.131 1.00 91.31 191 ALA A CA 1
ATOM 1547 C C . ALA A 1 191 ? 21.643 6.815 -11.327 1.00 91.31 191 ALA A C 1
ATOM 1549 O O . ALA A 1 191 ? 22.573 6.000 -11.335 1.00 91.31 191 ALA A O 1
ATOM 1550 N N . GLY A 1 192 ? 20.759 6.926 -12.320 1.00 92.38 192 GLY A N 1
ATOM 1551 C CA . GLY A 1 192 ? 20.928 6.283 -13.619 1.00 92.38 192 GLY A CA 1
ATOM 1552 C C . GLY A 1 192 ? 22.081 6.899 -14.414 1.00 92.38 192 GLY A C 1
ATOM 1553 O O . GLY A 1 192 ? 22.789 7.792 -13.945 1.00 92.38 192 GLY A O 1
ATOM 1554 N N . ILE A 1 193 ? 22.275 6.427 -15.644 1.00 94.50 193 ILE A N 1
ATOM 1555 C CA . ILE A 1 193 ? 23.295 6.987 -16.535 1.00 94.50 193 ILE A CA 1
ATOM 1556 C C . ILE A 1 193 ? 22.861 8.409 -16.931 1.00 94.50 193 ILE A C 1
ATOM 1558 O O . ILE A 1 193 ? 21.721 8.633 -17.350 1.00 94.50 193 ILE A O 1
ATOM 1562 N N . GLN A 1 194 ? 23.755 9.387 -16.784 1.00 95.12 194 GLN A N 1
ATOM 1563 C CA . GLN A 1 194 ? 23.446 10.789 -17.064 1.00 95.12 194 GLN A CA 1
ATOM 1564 C C . GLN A 1 194 ? 23.011 10.976 -18.526 1.00 95.12 194 GLN A C 1
ATOM 1566 O O . GLN A 1 194 ? 23.650 10.465 -19.440 1.00 95.12 194 GLN A O 1
ATOM 1571 N N . GLY A 1 195 ? 21.902 11.692 -18.741 1.00 95.19 195 GLY A N 1
ATOM 1572 C CA . GLY A 1 195 ? 21.353 11.953 -20.079 1.00 95.19 195 GLY A CA 1
ATOM 1573 C C . GLY A 1 195 ? 20.716 10.743 -20.775 1.00 95.19 195 GLY A C 1
ATOM 1574 O O . GLY A 1 195 ? 20.294 10.869 -21.918 1.00 95.19 195 GLY A O 1
ATOM 1575 N N . SER A 1 196 ? 20.627 9.588 -20.106 1.00 95.81 196 SER A N 1
ATOM 1576 C CA . SER A 1 196 ? 20.099 8.356 -20.709 1.00 95.81 196 SER A CA 1
ATOM 1577 C C . SER A 1 196 ? 18.609 8.111 -20.477 1.00 95.81 196 SER A C 1
ATOM 1579 O O . SER A 1 196 ? 18.079 7.181 -21.060 1.00 95.81 196 SER A O 1
ATOM 1581 N N . TYR A 1 197 ? 17.928 8.877 -19.614 1.00 97.06 197 TYR A N 1
ATOM 1582 C CA . TYR A 1 197 ? 16.527 8.608 -19.271 1.00 97.06 197 TYR A CA 1
ATOM 1583 C C . TYR A 1 197 ? 15.629 8.649 -20.514 1.00 97.06 197 TYR A C 1
ATOM 1585 O O . TYR A 1 197 ? 15.530 9.687 -21.171 1.00 97.06 197 TYR A O 1
ATOM 1593 N N . GLY A 1 198 ? 14.940 7.545 -20.806 1.00 97.19 198 GLY A N 1
ATOM 1594 C CA . GLY A 1 198 ? 14.064 7.466 -21.970 1.00 97.19 198 GLY A CA 1
ATOM 1595 C C . GLY A 1 198 ? 13.802 6.052 -22.475 1.00 97.19 198 GLY A C 1
ATOM 1596 O O . GLY A 1 198 ? 14.315 5.061 -21.950 1.00 97.19 198 GLY A O 1
ATOM 1597 N N . TYR A 1 199 ? 12.980 5.989 -23.522 1.00 97.25 199 TYR A N 1
ATOM 1598 C CA . TYR A 1 199 ? 12.665 4.784 -24.282 1.00 97.25 199 TYR A CA 1
ATOM 1599 C C . TYR A 1 199 ? 13.490 4.743 -25.572 1.00 97.25 199 TYR A C 1
ATOM 1601 O O . TYR A 1 199 ? 13.489 5.704 -26.343 1.00 97.25 199 TYR A O 1
ATOM 1609 N N . TYR A 1 200 ? 14.143 3.612 -25.841 1.00 96.56 200 TYR A N 1
ATOM 1610 C CA . TYR A 1 200 ? 15.028 3.431 -26.991 1.00 96.56 200 TYR A CA 1
ATOM 1611 C C . TYR A 1 200 ? 14.651 2.181 -27.780 1.00 96.56 200 TYR A C 1
ATOM 1613 O O . TYR A 1 200 ? 14.555 1.080 -27.236 1.00 96.56 200 TYR A O 1
ATOM 1621 N N . ASN A 1 201 ? 14.482 2.340 -29.093 1.00 95.25 201 ASN A N 1
ATOM 1622 C CA . ASN A 1 201 ? 14.298 1.222 -30.013 1.00 95.25 201 ASN A CA 1
ATOM 1623 C C . ASN A 1 201 ? 15.663 0.662 -30.451 1.00 95.25 201 ASN A C 1
ATOM 1625 O O . ASN A 1 201 ? 16.540 1.419 -30.874 1.00 95.25 201 ASN A O 1
ATOM 1629 N N . VAL A 1 202 ? 15.844 -0.659 -30.358 1.00 95.00 202 VAL A N 1
ATOM 1630 C CA . VAL A 1 202 ? 17.110 -1.318 -30.710 1.00 95.00 202 VAL A CA 1
ATOM 1631 C C . VAL A 1 202 ? 17.161 -1.566 -32.219 1.00 95.00 202 VAL A C 1
ATOM 1633 O O . VAL A 1 202 ? 16.569 -2.525 -32.722 1.00 95.00 202 VAL A O 1
ATOM 1636 N N . LYS A 1 203 ? 17.902 -0.709 -32.936 1.00 93.31 203 LYS A N 1
ATOM 1637 C CA . LYS A 1 203 ? 18.110 -0.825 -34.392 1.00 93.31 203 LYS A CA 1
ATOM 1638 C C . LYS A 1 203 ? 19.064 -1.959 -34.773 1.00 93.31 203 LYS A C 1
ATOM 1640 O O . LYS A 1 203 ? 18.767 -2.715 -35.686 1.00 93.31 203 LYS A O 1
ATOM 1645 N N . VAL A 1 204 ? 20.188 -2.074 -34.066 1.00 93.69 204 VAL A N 1
ATOM 1646 C CA . VAL A 1 204 ? 21.233 -3.079 -34.312 1.00 93.69 204 VAL A CA 1
ATOM 1647 C C . VAL A 1 204 ? 21.519 -3.794 -32.998 1.00 93.69 204 VAL A C 1
ATOM 1649 O O . VAL A 1 204 ? 21.777 -3.140 -31.988 1.00 93.69 204 VAL A O 1
ATOM 1652 N N . PHE A 1 205 ? 21.464 -5.126 -33.002 1.00 95.19 205 PHE A N 1
ATOM 1653 C CA . PHE A 1 205 ? 21.780 -5.959 -31.842 1.00 95.19 205 PHE A CA 1
ATOM 1654 C C . PHE A 1 205 ? 22.879 -6.950 -32.217 1.00 95.19 205 PHE A C 1
ATOM 1656 O O . PHE A 1 205 ? 22.726 -7.704 -33.177 1.00 95.19 205 PHE A O 1
ATOM 1663 N N . LYS A 1 206 ? 23.985 -6.944 -31.468 1.00 94.75 206 LYS A N 1
ATOM 1664 C CA . LYS A 1 206 ? 25.113 -7.856 -31.679 1.00 94.75 206 LYS A CA 1
ATOM 1665 C C . LYS A 1 206 ? 25.383 -8.654 -30.413 1.00 94.75 206 LYS A C 1
ATOM 1667 O O . LYS A 1 206 ? 25.559 -8.067 -29.348 1.00 94.75 206 LYS A O 1
ATOM 1672 N N . LEU A 1 207 ? 25.464 -9.973 -30.546 1.00 92.94 207 LEU A N 1
ATOM 1673 C CA . LEU A 1 207 ? 25.862 -10.892 -29.484 1.00 92.94 207 LEU A CA 1
ATOM 1674 C C . LEU A 1 207 ? 27.135 -11.608 -29.936 1.00 92.94 207 LEU A C 1
ATOM 1676 O O . LEU A 1 207 ? 27.151 -12.207 -31.006 1.00 92.94 207 LEU A O 1
ATOM 1680 N N . ASN A 1 208 ? 28.220 -11.515 -29.162 1.00 93.62 208 ASN A N 1
ATOM 1681 C CA . ASN A 1 208 ? 29.534 -12.061 -29.540 1.00 93.62 208 ASN A CA 1
ATOM 1682 C C . ASN A 1 208 ? 30.005 -11.606 -30.939 1.00 93.62 208 ASN A C 1
ATOM 1684 O O . ASN A 1 208 ? 30.480 -12.409 -31.735 1.00 93.62 208 ASN A O 1
ATOM 1688 N N . ASN A 1 209 ? 29.836 -10.315 -31.255 1.00 93.81 209 ASN A N 1
ATOM 1689 C CA . ASN A 1 209 ? 30.101 -9.706 -32.570 1.00 93.81 209 ASN A CA 1
ATOM 1690 C C . ASN A 1 209 ? 29.251 -10.226 -33.745 1.00 93.81 209 ASN A C 1
ATOM 1692 O O . ASN A 1 209 ? 29.405 -9.722 -34.857 1.00 93.81 209 ASN A O 1
ATOM 1696 N N . VAL A 1 210 ? 28.316 -11.149 -33.513 1.00 94.62 210 VAL A N 1
ATOM 1697 C CA . VAL A 1 210 ? 27.351 -11.607 -34.517 1.00 94.62 210 VAL A CA 1
ATOM 1698 C C . VAL A 1 210 ? 26.108 -10.732 -34.444 1.00 94.62 210 VAL A C 1
ATOM 1700 O O . VAL A 1 210 ? 25.493 -10.596 -33.386 1.00 94.62 210 VAL A O 1
ATOM 1703 N N . GLU A 1 211 ? 25.749 -10.113 -35.564 1.00 94.19 211 GLU A N 1
ATOM 1704 C CA . GLU A 1 211 ? 24.517 -9.338 -35.670 1.00 94.19 211 GLU A CA 1
ATOM 1705 C C . GLU A 1 211 ? 23.309 -10.266 -35.766 1.00 94.19 211 GLU A C 1
ATOM 1707 O O . GLU A 1 211 ? 23.266 -11.154 -36.614 1.00 94.19 211 GLU A O 1
ATOM 1712 N N . ILE A 1 212 ? 22.334 -10.049 -34.885 1.00 92.88 212 ILE A N 1
ATOM 1713 C CA . ILE A 1 212 ? 21.061 -10.767 -34.902 1.00 92.88 212 ILE A CA 1
ATOM 1714 C C . ILE A 1 212 ? 20.032 -9.850 -35.576 1.00 92.88 212 ILE A C 1
ATOM 1716 O O . ILE A 1 212 ? 19.723 -8.787 -35.014 1.00 92.88 212 ILE A O 1
ATOM 1720 N N . PRO A 1 213 ? 19.502 -10.225 -36.760 1.00 90.94 213 PRO A N 1
ATOM 1721 C CA . PRO A 1 213 ? 18.532 -9.420 -37.493 1.00 90.94 213 PRO A CA 1
ATOM 1722 C C . PRO A 1 213 ? 17.293 -9.073 -36.668 1.00 90.94 213 PRO A C 1
ATOM 1724 O O . PRO A 1 213 ? 16.936 -9.750 -35.700 1.00 90.94 213 PRO A O 1
ATOM 1727 N N . TYR A 1 214 ? 16.595 -8.010 -37.072 1.00 87.69 214 TYR A N 1
ATOM 1728 C CA . TYR A 1 214 ? 15.378 -7.620 -36.381 1.00 87.69 214 TYR A CA 1
ATOM 1729 C C . TYR A 1 214 ? 14.281 -8.683 -36.544 1.00 87.69 214 TYR A C 1
ATOM 1731 O O . TYR A 1 214 ? 13.720 -8.850 -37.621 1.00 87.69 214 TYR A O 1
ATOM 1739 N N . ALA A 1 215 ? 13.932 -9.344 -35.442 1.00 86.81 215 ALA A N 1
ATOM 1740 C CA . ALA A 1 215 ? 12.762 -10.205 -35.319 1.00 86.81 215 ALA A CA 1
ATOM 1741 C C . ALA A 1 215 ? 11.987 -9.886 -34.030 1.00 86.81 215 ALA A C 1
ATOM 1743 O O . ALA A 1 215 ? 12.588 -9.580 -32.994 1.00 86.81 215 ALA A O 1
ATOM 1744 N N . VAL A 1 216 ? 10.652 -9.944 -34.101 1.00 84.25 216 VAL A N 1
ATOM 1745 C CA . VAL A 1 216 ? 9.744 -9.747 -32.948 1.00 84.25 216 VAL A CA 1
ATOM 1746 C C . VAL A 1 216 ? 9.486 -11.034 -32.164 1.00 84.25 216 VAL A C 1
ATOM 1748 O O . VAL A 1 216 ? 8.989 -10.977 -31.044 1.00 84.25 216 VAL A O 1
ATOM 1751 N N . THR A 1 217 ? 9.838 -12.178 -32.747 1.00 87.62 217 THR A N 1
ATOM 1752 C CA . THR A 1 217 ? 9.666 -13.523 -32.183 1.00 87.62 217 THR A CA 1
ATOM 1753 C C . THR A 1 217 ? 10.956 -14.105 -31.608 1.00 87.62 217 THR A C 1
ATOM 1755 O O . THR A 1 217 ? 10.902 -15.107 -30.905 1.00 87.62 217 THR A O 1
ATOM 1758 N N . ASP A 1 218 ? 12.110 -13.493 -31.885 1.00 86.75 218 ASP A N 1
ATOM 1759 C CA . ASP A 1 218 ? 13.401 -13.980 -31.400 1.00 86.75 218 ASP A CA 1
ATOM 1760 C C . ASP A 1 218 ? 13.654 -13.521 -29.956 1.00 86.75 218 ASP A C 1
ATOM 1762 O O . ASP A 1 218 ? 13.724 -12.323 -29.655 1.00 86.75 218 ASP A O 1
ATOM 1766 N N . SER A 1 219 ? 13.782 -14.490 -29.049 1.00 88.88 219 SER A N 1
ATOM 1767 C CA . SER A 1 219 ? 14.050 -14.262 -27.629 1.00 88.88 219 SER A CA 1
ATOM 1768 C C . SER A 1 219 ? 15.504 -13.881 -27.342 1.00 88.88 219 SER A C 1
ATOM 1770 O O . SER A 1 219 ? 15.783 -13.342 -26.270 1.00 88.88 219 SER A O 1
ATOM 1772 N N . ASN A 1 220 ? 16.428 -14.132 -28.274 1.00 90.50 220 ASN A N 1
ATOM 1773 C CA . ASN A 1 220 ? 17.869 -13.914 -28.104 1.00 90.50 220 ASN A CA 1
ATOM 1774 C C . ASN A 1 220 ? 18.310 -12.476 -28.408 1.00 90.50 220 ASN A C 1
ATOM 1776 O O . ASN A 1 220 ? 19.505 -12.181 -28.370 1.00 90.50 220 ASN A O 1
ATOM 1780 N N . ARG A 1 221 ? 17.367 -11.567 -28.682 1.00 92.88 221 ARG A N 1
ATOM 1781 C CA . ARG A 1 221 ? 17.643 -10.148 -28.920 1.00 92.88 221 ARG A CA 1
ATOM 1782 C C . ARG A 1 221 ? 16.745 -9.224 -28.115 1.00 92.88 221 ARG A C 1
ATOM 1784 O O . ARG A 1 221 ? 15.601 -9.540 -27.789 1.00 92.88 221 ARG A O 1
ATOM 1791 N N . TRP A 1 222 ? 17.261 -8.032 -27.842 1.00 94.38 222 TRP A N 1
ATOM 1792 C CA . TRP A 1 222 ? 16.475 -6.953 -27.254 1.00 94.38 222 TRP A CA 1
ATOM 1793 C C . TRP A 1 222 ? 15.733 -6.190 -28.351 1.00 94.38 222 TRP A C 1
ATOM 1795 O O . TRP A 1 222 ? 16.305 -5.848 -29.386 1.00 94.38 222 TRP A O 1
ATOM 1805 N N . GLN A 1 223 ? 14.455 -5.909 -28.117 1.00 92.75 223 GLN A N 1
ATOM 1806 C CA . GLN A 1 223 ? 13.606 -5.127 -29.018 1.00 92.75 223 GLN A CA 1
ATOM 1807 C C . GLN A 1 223 ? 13.642 -3.640 -28.656 1.00 92.75 223 GLN A C 1
ATOM 1809 O O . GLN A 1 223 ? 13.739 -2.771 -29.524 1.00 92.75 223 GLN A O 1
ATOM 1814 N N . ASN A 1 224 ? 13.570 -3.348 -27.360 1.00 94.62 224 ASN A N 1
ATOM 1815 C CA . ASN A 1 224 ? 13.701 -2.008 -26.813 1.00 94.62 224 ASN A CA 1
ATOM 1816 C C . ASN A 1 224 ? 14.441 -2.048 -25.473 1.00 94.62 224 ASN A C 1
ATOM 1818 O O . ASN A 1 224 ? 14.570 -3.107 -24.846 1.00 94.62 224 ASN A O 1
ATOM 1822 N N . VAL A 1 225 ? 14.925 -0.877 -25.073 1.00 96.62 225 VAL A N 1
ATOM 1823 C CA . VAL A 1 225 ? 15.542 -0.631 -23.773 1.00 96.62 225 VAL A CA 1
ATOM 1824 C C . VAL A 1 225 ? 14.923 0.631 -23.189 1.00 96.62 225 VAL A C 1
ATOM 1826 O O . VAL A 1 225 ? 14.754 1.629 -23.891 1.00 96.62 225 VAL A O 1
ATOM 1829 N N . VAL A 1 226 ? 14.595 0.592 -21.904 1.00 97.56 226 VAL A N 1
ATOM 1830 C CA . VAL A 1 226 ? 14.143 1.754 -21.139 1.00 97.56 226 VAL A CA 1
ATOM 1831 C C . VAL A 1 226 ? 15.138 2.019 -20.026 1.00 97.56 226 VAL A C 1
ATOM 1833 O O . VAL A 1 226 ? 15.418 1.125 -19.227 1.00 97.56 226 VAL A O 1
ATOM 1836 N N . PHE A 1 227 ? 15.647 3.243 -19.961 1.00 97.12 227 PHE A N 1
ATOM 1837 C CA . PHE A 1 227 ? 16.498 3.708 -18.870 1.00 97.12 227 PHE A CA 1
ATOM 1838 C C . PHE A 1 227 ? 15.674 4.567 -17.917 1.00 97.12 227 PHE A C 1
ATOM 1840 O O . PHE A 1 227 ? 15.029 5.530 -18.339 1.00 97.12 227 PHE A O 1
ATOM 1847 N N . GLU A 1 228 ? 15.706 4.222 -16.633 1.00 95.69 228 GLU A N 1
ATOM 1848 C CA . GLU A 1 228 ? 15.051 4.997 -15.582 1.00 95.69 228 GLU A CA 1
ATOM 1849 C C . GLU A 1 228 ? 15.961 6.124 -15.068 1.00 95.69 228 GLU A C 1
ATOM 1851 O O . GLU A 1 228 ? 17.158 6.185 -15.352 1.00 95.69 228 GLU A O 1
ATOM 1856 N N . LYS A 1 229 ? 15.394 7.044 -14.278 1.00 93.19 229 LYS A N 1
ATOM 1857 C CA . LYS A 1 229 ? 16.173 8.120 -13.630 1.00 93.19 229 LYS A CA 1
ATOM 1858 C C . LYS A 1 229 ? 17.156 7.582 -12.579 1.00 93.19 229 LYS A C 1
ATOM 1860 O O . LYS A 1 229 ? 18.121 8.254 -12.218 1.00 93.19 229 LYS A O 1
ATOM 1865 N N . TRP A 1 230 ? 16.901 6.377 -12.082 1.00 93.56 230 TRP A N 1
ATOM 1866 C CA . TRP A 1 230 ? 17.742 5.633 -11.148 1.00 93.56 230 TRP A CA 1
ATOM 1867 C C . TRP A 1 230 ? 18.479 4.495 -11.864 1.00 93.56 230 TRP A C 1
ATOM 1869 O O . TRP A 1 230 ? 18.236 4.224 -13.036 1.00 93.56 230 TRP A O 1
ATOM 1879 N N . ALA A 1 231 ? 19.394 3.819 -11.166 1.00 92.94 231 ALA A N 1
ATOM 1880 C CA . ALA A 1 231 ? 20.225 2.733 -11.691 1.00 92.94 231 ALA A CA 1
ATOM 1881 C C . ALA A 1 231 ? 19.421 1.446 -11.977 1.00 92.94 231 ALA A C 1
ATOM 1883 O O . ALA A 1 231 ? 19.618 0.404 -11.352 1.00 92.94 231 ALA A O 1
ATOM 1884 N N . THR A 1 232 ? 18.475 1.520 -12.905 1.00 94.06 232 THR A N 1
ATOM 1885 C CA . THR A 1 232 ? 17.658 0.412 -13.396 1.00 94.06 232 THR A CA 1
ATOM 1886 C C . THR A 1 232 ? 17.407 0.608 -14.881 1.00 94.06 232 THR A C 1
ATOM 1888 O O . THR A 1 232 ? 17.167 1.722 -15.346 1.00 94.06 232 THR A O 1
ATOM 1891 N N . LEU A 1 233 ? 17.448 -0.499 -15.614 1.00 94.50 233 LEU A N 1
ATOM 1892 C CA . LEU A 1 233 ? 17.044 -0.561 -17.008 1.00 94.50 233 LEU A CA 1
ATOM 1893 C C . LEU A 1 233 ? 16.034 -1.693 -17.181 1.00 94.50 233 LEU A C 1
ATOM 1895 O O . LEU A 1 233 ? 16.097 -2.696 -16.470 1.00 94.50 233 LEU A O 1
ATOM 1899 N N . SER A 1 234 ? 15.124 -1.530 -18.133 1.00 94.81 234 SER A N 1
ATOM 1900 C CA . SER A 1 234 ? 14.196 -2.579 -18.562 1.00 94.81 234 SER A CA 1
ATOM 1901 C C . SER A 1 234 ? 14.462 -2.923 -20.019 1.00 94.81 234 SER A C 1
ATOM 1903 O O . SER A 1 234 ? 14.738 -2.035 -20.822 1.00 94.81 234 SER A O 1
ATOM 1905 N N . ILE A 1 235 ? 14.370 -4.205 -20.360 1.00 94.69 235 ILE A N 1
ATOM 1906 C CA . ILE A 1 235 ? 14.514 -4.696 -21.732 1.00 94.69 235 ILE A CA 1
ATOM 1907 C C . ILE A 1 235 ? 13.244 -5.421 -22.149 1.00 94.69 235 ILE A C 1
ATOM 1909 O O . ILE A 1 235 ? 12.662 -6.169 -21.359 1.00 94.69 235 ILE A O 1
ATOM 1913 N N . LYS A 1 236 ? 12.843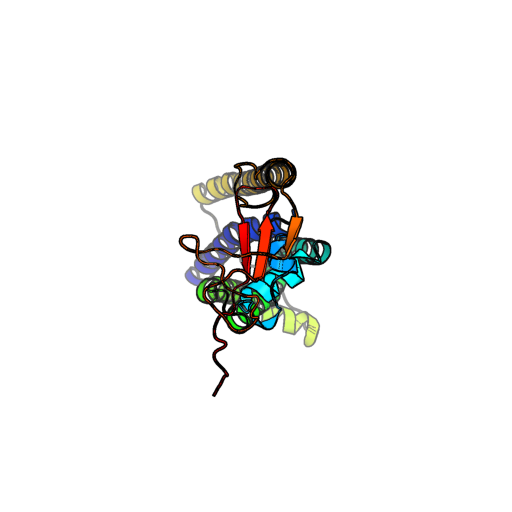 -5.244 -23.406 1.00 92.62 236 LYS A N 1
ATOM 1914 C CA . LYS A 1 236 ? 11.824 -6.091 -24.029 1.00 92.62 236 LYS A CA 1
ATOM 1915 C C . LYS A 1 236 ? 12.495 -7.171 -24.860 1.00 92.62 236 LYS A C 1
ATOM 1917 O O . LYS A 1 236 ? 13.287 -6.868 -25.752 1.00 92.62 236 LYS A O 1
ATOM 1922 N N . THR A 1 237 ? 12.132 -8.417 -24.598 1.00 91.81 237 THR A N 1
ATOM 1923 C CA . THR A 1 237 ? 12.503 -9.592 -25.394 1.00 91.81 237 THR A CA 1
ATOM 1924 C C . THR A 1 237 ? 11.236 -10.339 -25.799 1.00 91.81 237 THR A C 1
ATOM 1926 O O . THR A 1 237 ? 10.178 -10.139 -25.196 1.00 91.81 237 THR A O 1
ATOM 1929 N N . ALA A 1 238 ? 11.320 -11.191 -26.822 1.00 88.75 238 ALA A N 1
ATOM 1930 C CA . ALA A 1 238 ? 10.210 -12.058 -27.206 1.00 88.75 238 ALA A CA 1
ATOM 1931 C C . ALA A 1 238 ? 10.064 -13.198 -26.184 1.00 88.75 238 ALA A C 1
ATOM 1933 O O . ALA A 1 238 ? 10.559 -14.304 -26.391 1.00 88.75 238 ALA A O 1
ATOM 1934 N N . LYS A 1 239 ? 9.455 -12.915 -25.026 1.00 80.25 239 LYS A N 1
ATOM 1935 C CA . LYS A 1 239 ? 9.144 -13.963 -24.050 1.00 80.25 239 LYS A CA 1
ATOM 1936 C C . LYS A 1 239 ? 8.044 -14.870 -24.614 1.00 80.25 239 LYS A C 1
ATOM 1938 O O . LYS A 1 239 ? 7.056 -14.344 -25.127 1.00 80.25 239 LYS A O 1
ATOM 1943 N N . PRO A 1 240 ? 8.187 -16.202 -24.515 1.00 74.56 240 PRO A N 1
ATOM 1944 C CA . PRO A 1 240 ? 7.122 -17.113 -24.901 1.00 74.56 240 PRO A CA 1
ATOM 1945 C C . PRO A 1 240 ? 5.894 -16.858 -24.022 1.00 74.56 240 PRO A C 1
ATOM 1947 O O . PRO A 1 240 ? 5.994 -16.827 -22.795 1.00 74.56 240 PRO A O 1
ATOM 1950 N N . ILE A 1 241 ? 4.747 -16.653 -24.664 1.00 71.62 241 ILE A N 1
ATOM 1951 C CA . ILE A 1 241 ? 3.458 -16.497 -23.991 1.00 71.62 241 ILE A CA 1
ATOM 1952 C C . ILE A 1 241 ? 2.933 -17.906 -23.723 1.00 71.62 241 ILE A C 1
ATOM 1954 O O . ILE A 1 241 ? 2.798 -18.700 -24.656 1.00 71.62 241 ILE A O 1
ATOM 1958 N N . MET A 1 242 ? 2.643 -18.232 -22.463 1.00 69.50 242 MET A N 1
ATOM 1959 C CA . MET A 1 242 ? 1.847 -19.421 -22.174 1.00 69.50 242 MET A CA 1
ATOM 1960 C C . MET A 1 242 ? 0.403 -19.096 -22.547 1.00 69.50 242 MET A C 1
ATOM 1962 O O . MET A 1 242 ? -0.218 -18.247 -21.918 1.00 69.50 242 MET A O 1
ATOM 1966 N N . ILE A 1 243 ? -0.094 -19.709 -23.621 1.00 69.88 243 ILE A N 1
ATOM 1967 C CA . ILE A 1 243 ? -1.514 -19.641 -23.970 1.00 69.88 243 ILE A CA 1
ATOM 1968 C C . ILE A 1 243 ? -2.250 -20.457 -22.905 1.00 69.88 243 ILE A C 1
ATOM 1970 O O . ILE A 1 243 ? -1.926 -21.634 -22.720 1.00 69.88 243 ILE A O 1
ATOM 1974 N N . ASP A 1 244 ? -3.181 -19.828 -22.185 1.00 64.50 244 ASP A N 1
ATOM 1975 C CA . ASP A 1 244 ? -4.042 -20.529 -21.230 1.00 64.50 244 ASP A CA 1
ATOM 1976 C C . ASP A 1 244 ? -4.757 -21.689 -21.942 1.00 64.50 244 ASP A C 1
ATOM 1978 O O . ASP A 1 244 ? -5.238 -21.541 -23.069 1.00 64.50 244 ASP A O 1
ATOM 1982 N N . LYS A 1 245 ? -4.758 -22.860 -21.300 1.00 47.62 245 LYS A N 1
ATOM 1983 C CA . LYS A 1 245 ? -5.501 -24.041 -21.755 1.00 47.62 245 LYS A CA 1
ATOM 1984 C C . LYS A 1 245 ? -6.953 -23.978 -21.314 1.00 47.62 245 LYS A C 1
ATOM 1986 O O . LYS A 1 245 ? -7.185 -23.565 -20.157 1.00 47.62 245 LYS A O 1
#

Radius of gyration: 25.36 Å; chains: 1; bounding box: 67×39×78 Å

pLDDT: mean 85.49, std 11.85, range [36.69, 97.56]

Sequence (245 aa):
MHGYSFAFYQLKSIIILRPDSYGLIKVFPLQFPYPSLGNLHTNYGDFLPWKIYFHTTGIAPAFEIFLGGVEVLAGLLLLNRRTTTFGAGILAGYYGNVFASNVAYNMGYEAYSLQLTIFAVVLFVYDAPRLYNLLVAQKFTTANTYHPVFENKEKLLRNIVRPLVLVFIIALSFTTYNNYHTAPYKYPKKAGIQGSYGYYNVKVFKLNNVEIPYAVTDSNRWQNVVFEKWATLSIKTAKPIMIDK